Protein AF-A0A2K8LWC3-F1 (afdb_monomer)

Solvent-accessible surface area (backbone atoms only — not comparable to full-atom values): 15596 Å² total; per-residue (Å²): 133,86,77,79,76,52,55,74,77,40,81,35,59,55,84,68,63,65,64,87,80,48,72,78,81,43,63,54,54,19,37,35,38,38,24,83,78,9,15,34,36,35,51,41,41,71,72,43,69,48,35,26,11,19,32,57,94,81,28,61,22,32,33,44,64,90,29,86,60,36,27,55,56,27,27,36,35,34,28,56,81,95,39,40,27,45,37,38,65,19,89,59,47,38,37,37,72,94,77,40,70,42,44,49,91,53,81,62,45,78,51,67,68,41,78,45,63,32,34,37,65,39,59,96,80,40,68,35,55,40,41,35,33,27,32,33,91,83,16,59,70,83,78,88,60,90,83,55,78,78,80,74,66,76,58,63,92,63,54,75,68,55,45,51,53,49,43,52,29,32,43,39,56,54,70,60,48,96,79,52,62,66,52,53,54,60,59,38,22,51,55,43,32,72,73,39,57,89,71,65,57,38,44,68,57,51,50,51,51,54,50,52,52,38,55,54,42,35,76,73,69,48,81,47,48,46,66,84,68,63,38,86,84,51,84,64,47,49,58,48,44,49,46,50,51,32,46,76,25,62,50,46,54,56,77,54,56,61,74,77,53,74,85,74,74,88,79,76,74,79,77,78,86,131

Nearest PDB structures (foldseek):
  5a8i-assembly1_A  TM=6.925E-01  e=4.867E-04  Sulfolobus acidocaldarius
  5jdk-assembly1_A  TM=4.062E-01  e=1.332E+00  Schizosaccharomyces pombe 972h-
  1yem-assembly1_A  TM=3.798E-01  e=3.685E+00  Pyrococcus furiosus DSM 3638

Radius of gyration: 25.4 Å; Cα contacts (8 Å, |Δi|>4): 493; chains: 1; bounding box: 88×46×64 Å

Sequence (274 aa):
MTAIAGGPPEELGPDHGSLAHGVPPSPPGTIFALAVTGGVRMPPRDGRQVLFGRNRDDVHVCVGEDDRKVSRKQGFLVRRKDSWWMHNTGKLPIRLPGSRLLFPEEEPVPLAEGYTAAFVRGSAGREHLLEVYVAGADGRRPDSRPQDVTEPPRMWRLTPDERLVLVSLAQRYLLQDQYPQPLAWRQVAEQLSELKPEARWSVKRVEHLVGAVRARLARAGVSGLTREEVGEPVGNALNDNLIKELLLSTSLVPPDLALLEPEDDPGGVPAPPA

Secondary structure (DSSP, 8-state):
----TTPPPEEEPGGG--GGG------TT-EEEEETTEEEEE---TT-EEEEES-GGG-SEE-STT-TTS-SS-EEEEEETTEEEEEE-SSSPEEPGGG-EE-TTSPPEEEPSEEEEEEEE-GGG-EEEEEEEE--TTSSPPPP-TTSPPPPP-PPP--HHHHHHHHHHTHHHHTT-SS--PPPHHHHHHHHHHH-GGG---HHHHHHHHHHHHHHHHHTT-TT-SHHHH-S--TTHHHHHHHHHHHHTTSS-GGGGGGGS----TT--PPPP-

Mean predicted aligned error: 9.29 Å

pLDDT: mean 89.35, std 12.87, range [32.31, 98.44]

Foldseek 3Di:
DDAPAWDDKDWFALPNDACLVPDPQAAAQWKWKAFNRTAIITGDDAFDKAWEWLQVVPGRYHWPVVFPQIDNTQWMWGDHPRWIWTAGCHCFWKQWPPRDTHHNPDDTDTDDAAWIWIWTQTPPRDTTIMIMHGQHPRSTDPDDDVPDDDDAFPADDDDPVLLLLLCQQCVCVLVVPVDDAGDQLQSSQVLVCVQCVVVNGDSVVSVVSLLVSLVVVVVVPQAQQDCVRVDPPCPRSNSVSVSVVNVVSVNDHSVSNCSSPRPDDPPPDDDDDD

Structure (mmCIF, N/CA/C/O backbone)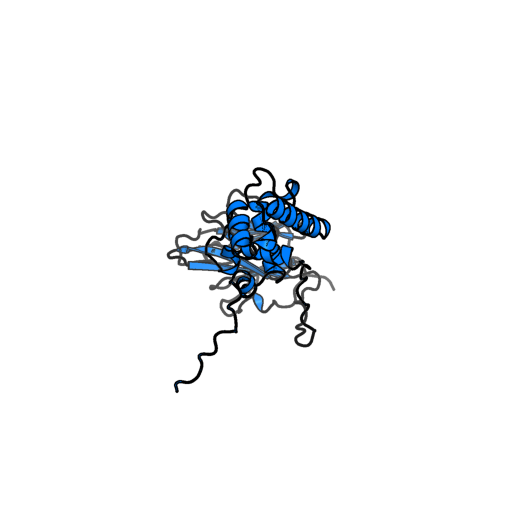:
data_AF-A0A2K8LWC3-F1
#
_entry.id   AF-A0A2K8LWC3-F1
#
loop_
_atom_site.group_PDB
_atom_site.id
_atom_site.type_symbol
_atom_site.label_atom_id
_atom_site.label_alt_id
_atom_site.label_comp_id
_atom_site.label_asym_id
_atom_site.label_entity_id
_atom_site.label_seq_id
_atom_site.pdbx_PDB_ins_code
_atom_site.Cartn_x
_atom_site.Cartn_y
_atom_site.Cartn_z
_atom_site.occupancy
_atom_site.B_iso_or_equiv
_atom_site.auth_seq_id
_atom_site.auth_comp_id
_atom_site.auth_asym_id
_atom_site.auth_atom_id
_atom_site.pdbx_PDB_model_num
ATOM 1 N N . MET A 1 1 ? 32.427 -20.081 -12.147 1.00 35.41 1 MET A N 1
ATOM 2 C CA . MET A 1 1 ? 31.696 -19.891 -13.418 1.00 35.41 1 MET A CA 1
ATOM 3 C C . MET A 1 1 ? 31.556 -18.400 -13.641 1.00 35.41 1 MET A C 1
ATOM 5 O O . MET A 1 1 ? 30.949 -17.726 -12.822 1.00 35.41 1 MET A O 1
ATOM 9 N N . THR A 1 2 ? 32.226 -17.877 -14.660 1.00 32.31 2 THR A N 1
ATOM 10 C CA . THR A 1 2 ? 32.352 -16.440 -14.922 1.00 32.31 2 THR A CA 1
ATOM 11 C C . THR A 1 2 ? 31.017 -15.899 -15.434 1.00 32.31 2 THR A C 1
ATOM 13 O O . THR A 1 2 ? 30.605 -16.231 -16.542 1.00 32.31 2 THR A O 1
ATOM 16 N N . ALA A 1 3 ? 30.311 -15.115 -14.615 1.00 40.22 3 ALA A N 1
ATOM 17 C CA . ALA A 1 3 ? 29.095 -14.434 -15.038 1.00 40.22 3 ALA A CA 1
ATOM 18 C C . ALA A 1 3 ? 29.459 -13.375 -16.085 1.00 40.22 3 ALA A C 1
ATOM 20 O O . ALA A 1 3 ? 30.268 -12.483 -15.831 1.00 40.22 3 ALA A O 1
ATOM 21 N N . ILE A 1 4 ? 28.872 -13.492 -17.271 1.00 42.69 4 ILE A N 1
ATOM 22 C CA . ILE A 1 4 ? 29.035 -12.526 -18.355 1.00 42.69 4 ILE A CA 1
ATOM 23 C C . ILE A 1 4 ? 28.199 -11.293 -17.981 1.00 42.69 4 ILE A C 1
ATOM 25 O O . ILE A 1 4 ? 27.017 -11.193 -18.311 1.00 42.69 4 ILE A O 1
ATOM 29 N N . ALA A 1 5 ? 28.776 -10.390 -17.188 1.00 51.97 5 ALA A N 1
ATOM 30 C CA . ALA A 1 5 ? 28.113 -9.157 -16.785 1.00 51.97 5 ALA A CA 1
ATOM 31 C C . ALA A 1 5 ? 27.960 -8.232 -18.005 1.00 51.97 5 ALA A C 1
ATOM 33 O O . ALA A 1 5 ? 28.945 -7.860 -18.641 1.00 51.97 5 ALA A O 1
ATOM 34 N N . GLY A 1 6 ? 26.720 -7.846 -18.325 1.00 61.53 6 GLY A N 1
ATOM 35 C CA . GLY A 1 6 ? 26.445 -6.766 -19.278 1.00 61.53 6 GLY A CA 1
ATOM 36 C C . GLY A 1 6 ? 25.997 -7.149 -20.693 1.00 61.53 6 GLY A C 1
ATOM 37 O O . GLY A 1 6 ? 26.101 -6.295 -21.574 1.00 61.53 6 GLY A O 1
ATOM 38 N N . GLY A 1 7 ? 25.450 -8.352 -20.916 1.00 68.25 7 GLY A N 1
ATOM 39 C CA . GLY A 1 7 ? 24.849 -8.748 -22.205 1.00 68.25 7 GLY A CA 1
ATOM 40 C C . GLY A 1 7 ? 23.792 -7.759 -22.747 1.00 68.25 7 GLY A C 1
ATOM 41 O O . GLY A 1 7 ? 23.294 -6.920 -21.976 1.00 68.25 7 GLY A O 1
ATOM 42 N N . PRO A 1 8 ? 23.487 -7.806 -24.061 1.00 77.75 8 PRO A N 1
ATOM 43 C CA . PRO A 1 8 ? 22.531 -6.902 -24.703 1.00 77.75 8 PRO A CA 1
ATOM 44 C C . PRO A 1 8 ? 21.118 -7.063 -24.115 1.00 77.75 8 PRO A C 1
ATOM 46 O O . PRO A 1 8 ? 20.836 -8.086 -23.485 1.00 77.75 8 PRO A O 1
ATOM 49 N N . PRO A 1 9 ? 20.241 -6.055 -24.272 1.00 84.62 9 PRO A N 1
ATOM 50 C CA . PRO A 1 9 ? 18.825 -6.234 -23.981 1.00 84.62 9 PRO A CA 1
ATOM 51 C C . PRO A 1 9 ? 18.246 -7.339 -24.871 1.00 84.62 9 PRO A C 1
ATOM 53 O O . PRO A 1 9 ? 18.555 -7.412 -26.058 1.00 84.62 9 PRO A O 1
ATOM 56 N N . GLU A 1 10 ? 17.425 -8.195 -24.277 1.00 92.25 10 GLU A N 1
ATOM 57 C CA . GLU A 1 10 ? 16.696 -9.263 -24.956 1.00 92.25 10 GLU A CA 1
ATOM 58 C C . GLU A 1 10 ? 15.207 -8.912 -24.923 1.00 92.25 10 GLU A C 1
ATOM 60 O O . GLU A 1 10 ? 14.674 -8.588 -23.861 1.00 92.25 10 GLU A O 1
ATOM 65 N N . GLU A 1 11 ? 14.542 -8.922 -26.075 1.00 92.06 11 GLU A N 1
ATOM 66 C CA . GLU A 1 11 ? 13.114 -8.615 -26.157 1.00 92.06 11 GLU A CA 1
ATOM 67 C C . GLU A 1 11 ? 12.271 -9.775 -25.621 1.00 92.06 11 GLU A C 1
ATOM 69 O O . GLU A 1 11 ? 12.529 -10.948 -25.893 1.00 92.06 11 GLU A O 1
ATOM 74 N N . LEU A 1 12 ? 11.230 -9.433 -24.867 1.00 90.56 12 LEU A N 1
ATOM 75 C CA . LEU A 1 12 ? 10.184 -10.349 -24.439 1.00 90.56 12 LEU A CA 1
ATOM 76 C C . LEU A 1 12 ? 8.964 -10.087 -25.318 1.00 90.56 12 LEU A C 1
ATOM 78 O O . LEU A 1 12 ? 8.407 -8.987 -25.304 1.00 90.56 12 LEU A O 1
ATOM 82 N N . GLY A 1 13 ? 8.551 -11.091 -26.088 1.00 80.81 13 GLY A N 1
ATOM 83 C CA . GLY A 1 13 ? 7.346 -10.987 -26.905 1.00 80.81 13 GLY A CA 1
ATOM 84 C C . GLY A 1 13 ? 6.081 -10.787 -26.056 1.00 80.81 13 GLY A C 1
ATOM 85 O O . GLY A 1 13 ? 6.083 -11.103 -24.863 1.00 80.81 13 GLY A O 1
ATOM 86 N N . PRO A 1 14 ? 4.976 -10.312 -26.656 1.00 80.31 14 PRO A N 1
ATOM 87 C CA . PRO A 1 14 ? 3.687 -10.193 -25.965 1.00 80.31 14 PRO A CA 1
ATOM 88 C C . PRO A 1 14 ? 3.179 -11.543 -25.421 1.00 80.31 14 PRO A C 1
ATOM 90 O O . PRO A 1 14 ? 2.476 -11.578 -24.415 1.00 80.31 14 PRO A O 1
ATOM 93 N N . ASP A 1 15 ? 3.609 -12.656 -26.023 1.00 84.88 15 ASP A N 1
ATOM 94 C CA . ASP A 1 15 ? 3.220 -14.017 -25.637 1.00 84.88 15 ASP A CA 1
ATOM 95 C C . ASP A 1 15 ? 4.053 -14.594 -24.474 1.00 84.88 15 ASP A C 1
ATOM 97 O O . ASP A 1 15 ? 3.871 -15.752 -24.103 1.00 84.88 15 ASP A O 1
ATOM 101 N N . HIS A 1 16 ? 4.975 -13.818 -23.885 1.00 82.25 16 HIS A N 1
ATOM 102 C CA . HIS A 1 16 ? 5.844 -14.280 -22.791 1.00 82.25 16 HIS A CA 1
ATOM 103 C C . HIS A 1 16 ? 5.060 -14.763 -21.555 1.00 82.25 16 HIS A C 1
ATOM 105 O O . HIS A 1 16 ? 5.566 -15.569 -20.776 1.00 82.25 16 HIS A O 1
ATOM 111 N N . GLY A 1 17 ? 3.818 -14.298 -21.389 1.00 83.38 17 GLY A N 1
ATOM 112 C CA . GLY A 1 17 ? 3.031 -14.510 -20.179 1.00 83.38 17 GLY A CA 1
ATOM 113 C C . GLY A 1 17 ? 3.504 -13.621 -19.024 1.00 83.38 17 GLY A C 1
ATOM 114 O O . GLY A 1 17 ? 4.548 -12.977 -19.095 1.00 83.38 17 GLY A O 1
ATOM 115 N N . SER A 1 18 ? 2.707 -13.555 -17.955 1.00 89.44 18 SER A N 1
ATOM 116 C CA . SER A 1 18 ? 2.992 -12.682 -16.808 1.00 89.44 18 SER A CA 1
ATOM 117 C C . SER A 1 18 ? 4.278 -13.087 -16.076 1.00 89.44 18 SER A C 1
ATOM 119 O O . SER A 1 18 ? 4.504 -14.266 -15.786 1.00 89.44 18 SER A O 1
ATOM 121 N N . LEU A 1 19 ? 5.071 -12.089 -15.670 1.00 91.12 19 LEU A N 1
ATOM 122 C CA . LEU A 1 19 ? 6.269 -12.272 -14.842 1.00 91.12 19 LEU A CA 1
ATOM 123 C C . LEU A 1 19 ? 5.930 -12.773 -13.429 1.00 91.12 19 LEU A C 1
ATOM 125 O O . LEU A 1 19 ? 6.810 -13.266 -12.720 1.00 91.12 19 LEU A O 1
ATOM 129 N N . ALA A 1 20 ? 4.662 -12.696 -13.011 1.00 86.75 20 ALA A N 1
ATOM 130 C CA . ALA A 1 20 ? 4.188 -13.268 -11.751 1.00 86.75 20 ALA A CA 1
ATOM 131 C C . ALA A 1 20 ? 4.355 -14.800 -11.694 1.00 86.75 20 ALA A C 1
ATOM 133 O O . ALA A 1 20 ? 4.427 -15.384 -10.609 1.00 86.75 20 ALA A O 1
ATOM 134 N N . HIS A 1 21 ? 4.467 -15.469 -12.847 1.00 83.62 21 HIS A N 1
ATOM 135 C CA . HIS A 1 21 ? 4.759 -16.901 -12.911 1.00 83.62 21 HIS A CA 1
ATOM 136 C C . HIS A 1 21 ? 6.238 -17.230 -12.645 1.00 83.62 21 HIS A C 1
ATOM 138 O O . HIS A 1 21 ? 6.581 -18.396 -12.433 1.00 83.62 21 HIS A O 1
ATOM 144 N N . GLY A 1 22 ? 7.090 -16.212 -12.521 1.00 79.81 22 GLY A N 1
ATOM 145 C CA . GLY A 1 22 ? 8.534 -16.338 -12.372 1.00 79.81 22 GLY A CA 1
ATOM 146 C C . GLY A 1 22 ? 9.258 -16.067 -13.687 1.00 79.81 22 GLY A C 1
ATOM 147 O O . GLY A 1 22 ? 8.645 -15.879 -14.733 1.00 79.81 22 GLY A O 1
ATOM 148 N N . VAL A 1 23 ? 10.586 -16.040 -13.615 1.00 87.06 23 VAL A N 1
ATOM 149 C CA . VAL A 1 23 ? 11.460 -15.733 -14.754 1.00 87.06 23 VAL A CA 1
ATOM 150 C C . VAL A 1 23 ? 12.496 -16.839 -14.959 1.00 87.06 23 VAL A C 1
ATOM 152 O O . VAL A 1 23 ? 12.819 -17.555 -14.005 1.00 87.06 23 VAL A O 1
ATOM 155 N N . PRO A 1 24 ? 13.058 -16.987 -16.173 1.00 86.56 24 PRO A N 1
ATOM 156 C CA . PRO A 1 24 ? 14.149 -17.923 -16.416 1.00 86.56 24 PRO A CA 1
ATOM 157 C C . PRO A 1 24 ? 15.359 -17.659 -15.500 1.00 86.56 24 PRO A C 1
ATOM 159 O O . PRO A 1 24 ? 15.685 -16.487 -15.256 1.00 86.56 24 PRO A O 1
ATOM 162 N N . PRO A 1 25 ? 16.085 -18.710 -15.056 1.00 85.75 25 PRO A N 1
ATOM 163 C CA . PRO A 1 25 ? 17.299 -18.558 -14.258 1.00 85.75 25 PRO A CA 1
ATOM 164 C C . PRO A 1 25 ? 18.262 -17.548 -14.881 1.00 85.75 25 PRO A C 1
ATOM 166 O O . PRO A 1 25 ? 18.604 -17.628 -16.063 1.00 85.75 25 PRO A O 1
ATOM 169 N N . SER A 1 26 ? 18.670 -16.563 -14.086 1.00 89.00 26 SER A N 1
ATOM 170 C CA . SER A 1 26 ? 19.429 -15.407 -14.563 1.00 89.00 26 SER A CA 1
ATOM 171 C C . SER A 1 26 ? 20.447 -14.941 -13.526 1.00 89.00 26 SER A C 1
ATOM 173 O O . SER A 1 26 ? 20.261 -15.204 -12.338 1.00 89.00 26 SER A O 1
ATOM 175 N N . PRO A 1 27 ? 21.510 -14.224 -13.939 1.00 89.88 27 PRO A N 1
ATOM 176 C CA . PRO A 1 27 ? 22.423 -13.589 -12.994 1.00 89.88 27 PRO A CA 1
ATOM 177 C C . PRO A 1 27 ? 21.672 -12.695 -11.987 1.00 89.88 27 PRO A C 1
ATOM 179 O O . PRO A 1 27 ? 20.749 -11.984 -12.410 1.00 89.88 27 PRO A O 1
ATOM 182 N N . PRO A 1 28 ? 22.072 -12.669 -10.702 1.00 90.44 28 PRO A N 1
ATOM 183 C CA . PRO A 1 28 ? 21.481 -11.781 -9.703 1.00 90.44 28 PRO A CA 1
ATOM 184 C C . PRO A 1 28 ? 21.465 -10.321 -10.159 1.00 90.44 28 PRO A C 1
ATOM 186 O O . PRO A 1 28 ? 22.432 -9.827 -10.736 1.00 90.44 28 PRO A 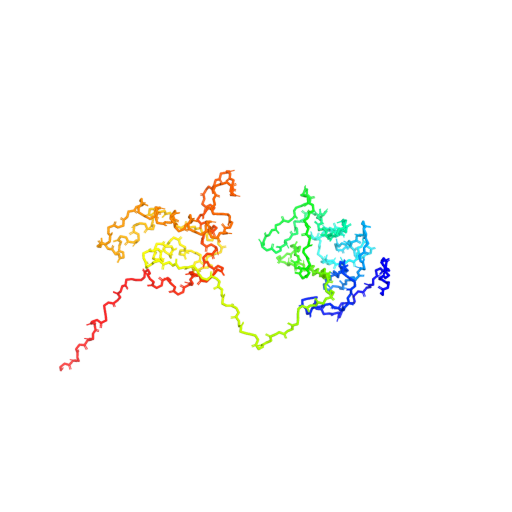O 1
ATOM 189 N N . GLY A 1 29 ? 20.353 -9.629 -9.937 1.00 91.69 29 GLY A N 1
ATOM 190 C CA . GLY A 1 29 ? 20.132 -8.260 -10.396 1.00 91.69 29 GLY A CA 1
ATOM 191 C C . GLY A 1 29 ? 19.754 -8.127 -11.875 1.00 91.69 29 GLY A C 1
ATOM 192 O O . GLY A 1 29 ? 19.623 -7.000 -12.353 1.00 91.69 29 GLY A O 1
ATOM 193 N N . THR A 1 30 ? 19.561 -9.225 -12.617 1.00 94.44 30 THR A N 1
ATOM 194 C CA . THR A 1 30 ? 18.914 -9.170 -13.943 1.00 94.44 30 THR A CA 1
ATOM 195 C C . THR A 1 30 ? 17.496 -8.644 -13.781 1.00 94.44 30 THR A C 1
ATOM 197 O O . THR A 1 30 ? 16.765 -9.121 -12.913 1.00 94.44 30 THR A O 1
ATOM 200 N N . ILE A 1 31 ? 17.104 -7.679 -14.610 1.00 96.25 31 ILE A N 1
ATOM 201 C CA . ILE A 1 31 ? 15.745 -7.142 -14.607 1.00 96.25 31 ILE A CA 1
ATOM 202 C C . ILE A 1 31 ? 14.948 -7.671 -15.789 1.00 96.25 31 ILE A C 1
ATOM 204 O O . ILE A 1 31 ? 15.455 -7.762 -16.907 1.00 96.25 31 ILE A O 1
ATOM 208 N N . PHE A 1 32 ? 13.691 -7.983 -15.524 1.00 96.75 32 PHE A N 1
ATOM 209 C CA . PHE A 1 32 ? 12.660 -8.233 -16.513 1.00 96.75 32 PHE A CA 1
ATOM 210 C C . PHE A 1 32 ? 11.611 -7.147 -16.335 1.00 96.75 32 PHE A C 1
ATOM 212 O O . PHE A 1 32 ? 11.220 -6.850 -15.206 1.00 96.75 32 PHE A O 1
ATOM 219 N N . ALA A 1 33 ? 11.187 -6.534 -17.428 1.00 97.94 33 ALA A N 1
ATOM 220 C CA . ALA A 1 33 ? 10.132 -5.538 -17.421 1.00 97.94 33 ALA A CA 1
ATOM 221 C C . ALA A 1 33 ? 9.173 -5.851 -18.563 1.00 97.94 33 ALA A C 1
ATOM 223 O O . ALA A 1 33 ? 9.616 -6.019 -19.696 1.00 97.94 33 ALA A O 1
ATOM 224 N N . LEU A 1 34 ? 7.883 -5.951 -18.267 1.00 97.69 34 LEU A N 1
ATOM 225 C CA . LEU A 1 34 ? 6.875 -6.433 -19.203 1.00 97.69 34 LEU A CA 1
ATOM 226 C C . LEU A 1 34 ? 5.612 -5.579 -19.125 1.00 97.69 34 LEU A C 1
ATOM 228 O O . LEU A 1 34 ? 5.186 -5.160 -18.050 1.00 97.69 34 LEU A O 1
ATOM 232 N N . ALA A 1 35 ? 5.016 -5.337 -20.284 1.00 96.56 35 ALA A N 1
ATOM 233 C CA . ALA A 1 35 ? 3.680 -4.788 -20.429 1.00 96.56 35 ALA A CA 1
ATOM 234 C C . ALA A 1 35 ? 2.897 -5.624 -21.450 1.00 96.56 35 ALA A C 1
ATOM 236 O O . ALA A 1 35 ? 3.439 -6.532 -22.079 1.00 96.56 35 ALA A O 1
ATOM 237 N N . VAL A 1 36 ? 1.622 -5.286 -21.656 1.00 92.44 36 VAL A N 1
ATOM 238 C CA . VAL A 1 36 ? 0.719 -6.008 -22.574 1.00 92.44 36 VAL A CA 1
ATOM 239 C C . VAL A 1 36 ? 1.291 -6.136 -23.993 1.00 92.44 36 VAL A C 1
ATOM 241 O O . VAL A 1 36 ? 1.055 -7.127 -24.672 1.00 92.44 36 VAL A O 1
ATOM 244 N N . THR A 1 37 ? 2.059 -5.149 -24.454 1.00 90.25 37 THR A N 1
ATOM 245 C CA . THR A 1 37 ? 2.641 -5.141 -25.805 1.00 90.25 37 THR A CA 1
ATOM 246 C C . THR A 1 37 ? 3.975 -5.885 -25.917 1.00 90.25 37 THR A C 1
ATOM 248 O O . THR A 1 37 ? 4.585 -5.851 -26.984 1.00 90.25 37 THR A O 1
ATOM 251 N N . GLY A 1 38 ? 4.451 -6.503 -24.834 1.00 94.00 38 GLY A N 1
ATOM 252 C CA . GLY A 1 38 ? 5.790 -7.075 -24.720 1.00 94.00 38 GLY A CA 1
ATOM 253 C C . GLY A 1 38 ? 6.688 -6.281 -23.772 1.00 94.00 38 GLY A C 1
ATOM 254 O O . GLY A 1 38 ? 6.251 -5.366 -23.066 1.00 94.00 38 GLY A O 1
ATOM 255 N N . GLY A 1 39 ? 7.956 -6.667 -23.716 1.00 95.38 39 GLY A N 1
ATOM 256 C CA . GLY A 1 39 ? 8.883 -6.188 -22.705 1.00 95.38 39 GLY A CA 1
ATOM 257 C C . GLY A 1 39 ? 10.337 -6.476 -23.024 1.00 95.38 39 GLY A C 1
ATOM 258 O O . GLY A 1 39 ? 10.695 -6.780 -24.158 1.00 95.38 39 GLY A O 1
ATOM 259 N N . VAL A 1 40 ? 11.184 -6.394 -22.001 1.00 97.00 40 VAL A N 1
ATOM 260 C CA . VAL A 1 40 ? 12.614 -6.674 -22.116 1.00 97.00 40 VAL A CA 1
ATOM 261 C C . VAL A 1 40 ? 13.139 -7.437 -20.915 1.00 97.00 40 VAL A C 1
ATOM 263 O O . VAL A 1 40 ? 12.664 -7.293 -19.787 1.00 97.00 40 VAL A O 1
ATOM 266 N N . ARG A 1 41 ? 14.221 -8.161 -21.156 1.00 95.75 41 ARG A N 1
ATOM 267 C CA . ARG A 1 41 ? 15.142 -8.673 -20.156 1.00 95.75 41 ARG A CA 1
ATOM 268 C C . ARG A 1 41 ? 16.483 -7.973 -20.316 1.00 95.75 41 ARG A C 1
ATOM 270 O O . ARG A 1 41 ? 17.010 -7.835 -21.418 1.00 95.75 41 ARG A O 1
ATOM 277 N N . MET A 1 42 ? 17.072 -7.556 -19.202 1.00 95.38 42 MET A N 1
ATOM 278 C CA . MET A 1 42 ? 18.378 -6.913 -19.185 1.00 95.38 42 MET A CA 1
ATOM 279 C C . MET A 1 42 ? 19.251 -7.447 -18.043 1.00 95.38 42 MET A C 1
ATOM 281 O O . MET A 1 42 ? 18.907 -7.267 -16.872 1.00 95.38 42 MET A O 1
ATOM 285 N N . PRO A 1 43 ? 20.425 -8.035 -18.351 1.00 92.94 43 PRO A N 1
ATOM 286 C CA . PRO A 1 43 ? 21.428 -8.375 -17.343 1.00 92.94 43 PRO A CA 1
ATOM 287 C C . PRO A 1 43 ? 21.854 -7.155 -16.505 1.00 92.94 43 PRO A C 1
ATOM 289 O O . PRO A 1 43 ? 21.799 -6.024 -17.012 1.00 92.94 43 PRO A O 1
ATOM 292 N N . PRO A 1 44 ? 22.327 -7.354 -15.261 1.00 91.50 44 PRO A N 1
ATOM 293 C CA . PRO A 1 44 ? 22.759 -6.261 -14.398 1.00 91.50 44 PRO A CA 1
ATOM 294 C C . PRO A 1 44 ? 23.963 -5.537 -15.008 1.00 91.50 44 PRO A C 1
ATOM 296 O O . PRO A 1 44 ? 24.954 -6.154 -15.407 1.00 91.50 44 PRO A O 1
ATOM 299 N N . ARG A 1 45 ? 23.884 -4.208 -15.068 1.00 93.12 45 ARG A N 1
ATOM 300 C CA . ARG A 1 45 ? 25.008 -3.325 -15.395 1.00 93.12 45 ARG A CA 1
ATOM 301 C C . ARG A 1 45 ? 24.746 -1.960 -14.776 1.00 93.12 45 ARG A C 1
ATOM 303 O O . ARG A 1 45 ? 23.663 -1.418 -14.969 1.00 93.12 45 ARG A O 1
ATOM 310 N N . ASP A 1 46 ? 25.713 -1.413 -14.048 1.00 93.38 46 ASP A N 1
ATOM 311 C CA . ASP A 1 46 ? 25.552 -0.105 -13.405 1.00 93.38 46 ASP A CA 1
ATOM 312 C C . ASP A 1 46 ? 25.265 0.999 -14.436 1.00 93.38 46 ASP A C 1
ATOM 314 O O . ASP A 1 46 ? 25.781 0.972 -15.559 1.00 93.38 46 ASP A O 1
ATOM 318 N N . GLY A 1 47 ? 24.363 1.915 -14.087 1.00 94.31 47 GLY A N 1
ATOM 319 C CA . GLY A 1 47 ? 23.865 2.967 -14.974 1.00 94.31 47 GLY A CA 1
ATOM 320 C C . GLY A 1 47 ? 22.939 2.491 -16.100 1.00 94.31 47 GLY A C 1
ATOM 321 O O . GLY A 1 47 ? 22.424 3.325 -16.846 1.00 94.31 47 GLY A O 1
ATOM 322 N N . ARG A 1 48 ? 22.692 1.180 -16.245 1.00 95.38 48 ARG A N 1
ATOM 323 C CA . ARG A 1 48 ? 21.767 0.648 -17.257 1.00 95.38 48 ARG A CA 1
ATOM 324 C C . ARG A 1 48 ? 20.346 1.117 -16.978 1.00 95.38 48 ARG A C 1
ATOM 326 O O . ARG A 1 48 ? 19.908 1.097 -15.828 1.00 95.38 48 ARG A O 1
ATOM 333 N N . GLN A 1 49 ? 19.642 1.489 -18.046 1.00 97.00 49 GLN A N 1
ATOM 334 C CA . GLN A 1 49 ? 18.272 1.975 -17.976 1.00 97.00 49 GLN A CA 1
ATOM 335 C C . GLN A 1 49 ? 17.301 1.102 -18.768 1.00 97.00 49 GLN A C 1
ATOM 337 O O . GLN A 1 49 ? 17.605 0.699 -19.887 1.00 97.00 49 GLN A O 1
ATOM 342 N N . VAL A 1 50 ? 16.113 0.888 -18.203 1.00 97.94 50 VAL A N 1
ATOM 343 C CA . VAL A 1 50 ? 14.931 0.388 -18.915 1.00 97.94 50 VAL A CA 1
ATOM 344 C C . VAL A 1 50 ? 13.944 1.541 -19.006 1.00 97.94 50 VAL A C 1
ATOM 346 O O . VAL A 1 50 ? 13.449 2.019 -17.992 1.00 97.94 50 VAL A O 1
ATOM 349 N N . LEU A 1 51 ? 13.673 2.001 -20.219 1.00 98.38 51 LEU A N 1
ATOM 350 C CA . LEU A 1 51 ? 12.743 3.103 -20.482 1.00 98.38 51 LEU A CA 1
ATOM 351 C C . LEU A 1 51 ? 11.344 2.541 -20.711 1.00 98.38 51 LEU A C 1
ATOM 353 O O . LEU A 1 51 ? 11.208 1.555 -21.436 1.00 98.38 51 LEU A O 1
ATOM 357 N N . PHE A 1 52 ? 10.319 3.192 -20.174 1.00 98.44 52 PHE A N 1
ATOM 358 C CA . PHE A 1 52 ? 8.934 2.806 -20.423 1.00 98.44 52 PHE A CA 1
ATOM 359 C C . PHE A 1 52 ? 8.026 4.016 -20.643 1.00 98.44 52 PHE A C 1
ATOM 361 O O . PHE A 1 52 ? 8.269 5.120 -20.147 1.00 98.44 52 PHE A O 1
ATOM 368 N N . GLY A 1 53 ? 6.963 3.816 -21.413 1.00 98.12 53 GLY A N 1
ATOM 369 C CA . GLY A 1 53 ? 6.004 4.853 -21.791 1.00 98.12 53 GLY A CA 1
ATOM 370 C C . GLY A 1 53 ? 5.244 4.461 -23.047 1.00 98.12 53 GLY A C 1
ATOM 371 O O . GLY A 1 53 ? 5.443 3.372 -23.567 1.00 98.12 53 GLY A O 1
ATOM 372 N N . ARG A 1 54 ? 4.372 5.329 -23.5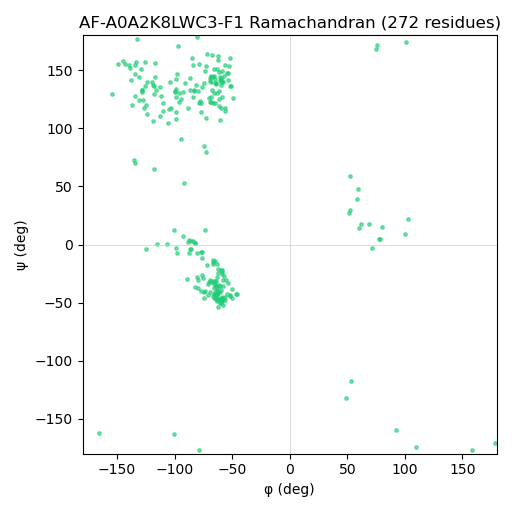57 1.00 97.50 54 ARG A N 1
ATOM 373 C CA . ARG A 1 54 ? 3.516 4.959 -24.697 1.00 97.50 54 ARG A CA 1
ATOM 374 C C . ARG A 1 54 ? 4.180 5.045 -26.074 1.00 97.50 54 ARG A C 1
ATOM 376 O O . ARG A 1 54 ? 3.524 4.745 -27.063 1.00 97.50 54 ARG A O 1
ATOM 383 N N . ASN A 1 55 ? 5.401 5.581 -26.180 1.00 97.00 55 ASN A N 1
ATOM 384 C CA . ASN A 1 55 ? 6.060 5.758 -27.477 1.00 97.00 55 ASN A CA 1
ATOM 385 C C . ASN A 1 55 ? 6.967 4.570 -27.797 1.00 97.00 55 ASN A C 1
ATOM 387 O O . ASN A 1 55 ? 8.138 4.610 -27.430 1.00 97.00 55 ASN A O 1
ATOM 391 N N . ARG A 1 56 ? 6.424 3.551 -28.476 1.00 94.38 56 ARG A N 1
ATOM 392 C CA . ARG A 1 56 ? 7.108 2.289 -28.808 1.00 94.38 56 ARG A CA 1
ATOM 393 C C . ARG A 1 56 ? 8.521 2.488 -29.365 1.00 94.38 56 ARG A C 1
ATOM 395 O O . ARG A 1 56 ? 9.430 1.802 -28.924 1.00 94.38 56 ARG A O 1
ATOM 402 N N . ASP A 1 57 ? 8.709 3.460 -30.253 1.00 94.50 57 ASP A N 1
ATOM 403 C CA . ASP A 1 57 ? 9.992 3.682 -30.936 1.00 94.50 57 ASP A CA 1
ATOM 404 C C . ASP A 1 57 ? 11.091 4.268 -30.026 1.00 94.50 57 ASP A C 1
ATOM 406 O O . ASP A 1 57 ? 12.273 4.204 -30.351 1.00 94.50 57 ASP A O 1
ATOM 410 N N . ASP A 1 58 ? 10.715 4.838 -28.877 1.00 94.44 58 ASP A N 1
ATOM 411 C CA . ASP A 1 58 ? 11.608 5.578 -27.973 1.00 94.44 58 ASP A CA 1
ATOM 412 C C . ASP A 1 58 ? 11.792 4.906 -26.601 1.00 94.44 58 ASP A C 1
ATOM 414 O O . ASP A 1 58 ? 12.447 5.470 -25.709 1.00 94.44 58 ASP A O 1
ATOM 418 N N . VAL A 1 59 ? 11.158 3.753 -26.378 1.00 97.69 59 VAL A N 1
ATOM 419 C CA . VAL A 1 59 ? 11.130 3.070 -25.080 1.00 97.69 59 VAL A CA 1
ATOM 420 C C . VAL A 1 59 ? 11.426 1.586 -25.234 1.00 97.69 59 VAL A C 1
ATOM 422 O O . VAL A 1 59 ? 11.218 0.995 -26.282 1.00 97.69 59 VAL A O 1
ATOM 425 N N . HIS A 1 60 ? 11.891 0.975 -24.151 1.00 97.44 60 HIS A N 1
ATOM 426 C CA . HIS A 1 60 ? 12.146 -0.460 -24.102 1.00 97.44 60 HIS A CA 1
ATOM 427 C C . HIS A 1 60 ? 10.857 -1.242 -23.822 1.00 97.44 60 HIS A C 1
ATOM 429 O O . HIS A 1 60 ? 10.658 -2.325 -24.353 1.00 97.44 60 HIS A O 1
ATOM 435 N N . VAL A 1 61 ? 9.970 -0.688 -22.988 1.00 97.69 61 VAL A N 1
ATOM 436 C CA . VAL A 1 61 ? 8.678 -1.298 -22.650 1.00 97.69 61 VAL A CA 1
ATOM 437 C C . VAL A 1 61 ? 7.561 -0.317 -22.973 1.00 97.69 61 VAL A C 1
ATOM 439 O O . VAL A 1 61 ? 7.440 0.738 -22.341 1.00 97.69 61 VAL A O 1
ATOM 442 N N . CYS A 1 62 ? 6.750 -0.648 -23.976 1.00 97.50 62 CYS A N 1
ATOM 443 C CA . CYS A 1 62 ? 5.628 0.195 -24.363 1.00 97.50 62 CYS A CA 1
ATOM 444 C C . CYS A 1 62 ? 4.460 -0.003 -23.383 1.00 97.50 62 CYS A C 1
ATOM 446 O O . CYS A 1 62 ? 4.000 -1.115 -23.154 1.00 97.50 62 CYS A O 1
ATOM 448 N N . VAL A 1 63 ? 3.992 1.078 -22.765 1.00 96.44 63 VAL A N 1
ATOM 449 C CA . VAL A 1 63 ? 2.927 1.065 -21.753 1.00 96.44 63 VAL A CA 1
ATOM 450 C C . VAL A 1 63 ? 1.835 2.018 -22.212 1.00 96.44 63 VAL A C 1
ATOM 452 O O . VAL A 1 63 ? 2.095 3.207 -22.384 1.00 96.44 63 VAL A O 1
ATOM 455 N N . GLY A 1 64 ? 0.619 1.502 -22.403 1.00 94.81 64 GLY A N 1
ATOM 456 C CA . GLY A 1 64 ? -0.535 2.296 -22.832 1.00 94.81 64 GLY A CA 1
ATOM 457 C C . GLY A 1 64 ? -0.329 3.000 -24.173 1.00 94.81 64 GLY A C 1
ATOM 458 O O . GLY A 1 64 ? -0.582 4.198 -24.271 1.00 94.81 64 GLY A O 1
ATOM 459 N N . GLU A 1 65 ? 0.156 2.274 -25.186 1.00 95.31 65 GLU A N 1
ATOM 460 C CA . GLU A 1 65 ? 0.463 2.774 -26.540 1.00 95.31 65 GLU A CA 1
ATOM 461 C C . GLU A 1 65 ? -0.657 3.647 -27.137 1.00 95.31 65 GLU A C 1
ATOM 463 O O . GLU A 1 65 ? -0.410 4.725 -27.687 1.00 95.31 65 GLU A O 1
ATOM 468 N N . ASP A 1 66 ? -1.900 3.207 -26.952 1.00 94.56 66 ASP A N 1
ATOM 469 C CA . ASP A 1 66 ? -3.126 3.840 -27.435 1.00 94.56 66 ASP A CA 1
ATOM 470 C C . ASP A 1 66 ? -3.672 4.933 -26.492 1.00 94.56 66 ASP A C 1
ATOM 472 O O . ASP A 1 66 ? -4.658 5.606 -26.804 1.00 94.56 66 ASP A O 1
ATOM 476 N N . ASP A 1 67 ? -3.054 5.142 -25.328 1.00 96.25 67 ASP A N 1
ATOM 477 C CA . ASP A 1 67 ? -3.579 5.994 -24.268 1.00 96.25 67 ASP A CA 1
ATOM 478 C C . ASP A 1 67 ? -2.838 7.323 -24.156 1.00 96.25 67 ASP A C 1
ATOM 480 O O . ASP A 1 67 ? -1.760 7.437 -23.576 1.00 9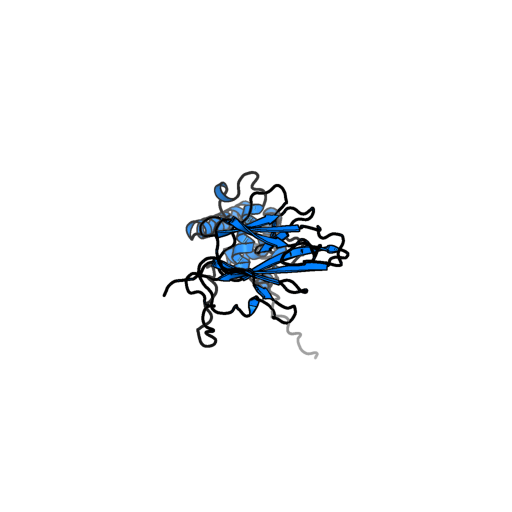6.25 67 ASP A O 1
ATOM 484 N N . ARG A 1 68 ? -3.470 8.396 -24.631 1.00 95.62 68 ARG A N 1
ATOM 485 C CA . ARG A 1 68 ? -2.876 9.741 -24.619 1.00 95.62 68 ARG A CA 1
ATOM 486 C C . ARG A 1 68 ? -2.635 10.320 -23.221 1.00 95.62 68 ARG A C 1
ATOM 488 O O . ARG A 1 68 ? -1.918 11.318 -23.130 1.00 95.62 68 ARG A O 1
ATOM 495 N N . LYS A 1 69 ? -3.220 9.748 -22.159 1.00 95.88 69 LYS A N 1
ATOM 496 C CA . LYS A 1 69 ? -2.902 10.141 -20.777 1.00 95.88 69 LYS A CA 1
ATOM 497 C C . LYS A 1 69 ? -1.560 9.586 -20.309 1.00 95.88 69 LYS A C 1
ATOM 499 O O . LYS A 1 69 ? -0.926 10.208 -19.460 1.00 95.88 69 LYS A O 1
ATOM 504 N N . VAL A 1 70 ? -1.109 8.471 -20.880 1.00 97.50 70 VAL A N 1
ATOM 505 C CA . VAL A 1 70 ? 0.224 7.937 -20.609 1.00 97.50 70 VAL A CA 1
ATOM 506 C C . VAL A 1 70 ? 1.257 8.771 -21.364 1.00 97.50 70 VAL A C 1
ATOM 508 O O . VAL A 1 70 ? 1.083 9.153 -22.526 1.00 97.50 70 VAL A O 1
ATOM 511 N N . SER A 1 71 ? 2.348 9.124 -20.692 1.00 97.81 71 SER A N 1
ATOM 512 C CA . SER A 1 71 ? 3.387 9.952 -21.307 1.00 97.81 71 SER A CA 1
ATOM 513 C C . SER A 1 71 ? 4.194 9.134 -22.316 1.00 97.81 71 SER A C 1
ATOM 515 O O . SER A 1 71 ? 4.390 7.933 -22.144 1.00 97.81 71 SER A O 1
ATOM 517 N N . ARG A 1 72 ? 4.699 9.786 -23.376 1.00 97.94 72 ARG A N 1
ATOM 518 C CA . ARG A 1 72 ? 5.567 9.139 -24.388 1.00 97.94 72 ARG A CA 1
ATOM 519 C C . ARG A 1 72 ? 6.749 8.415 -23.738 1.00 97.94 72 ARG A C 1
ATOM 521 O O . ARG A 1 72 ? 7.021 7.273 -24.077 1.00 97.94 72 ARG A O 1
ATOM 528 N N . LYS A 1 73 ? 7.371 9.084 -22.766 1.00 97.56 73 LYS A N 1
ATOM 529 C CA . LYS A 1 73 ? 8.318 8.533 -21.797 1.00 97.56 73 LYS A CA 1
ATOM 530 C C . LYS A 1 73 ? 7.686 8.760 -20.430 1.00 97.56 73 LYS A C 1
ATOM 532 O O . LYS A 1 73 ? 7.537 9.906 -20.020 1.00 97.56 73 LYS A O 1
ATOM 537 N N . GLN A 1 74 ? 7.180 7.697 -19.822 1.00 98.19 74 GLN A N 1
ATOM 538 C CA . GLN A 1 74 ? 6.483 7.757 -18.540 1.00 98.19 74 GLN A CA 1
ATOM 539 C C . GLN A 1 74 ? 7.461 7.595 -17.379 1.00 98.19 74 GLN A C 1
ATOM 541 O O . GLN A 1 74 ? 7.248 8.164 -16.316 1.00 98.19 74 GLN A O 1
ATOM 546 N N . GLY A 1 75 ? 8.549 6.865 -17.585 1.00 98.00 75 GLY A N 1
ATOM 547 C CA . GLY A 1 75 ? 9.592 6.740 -16.588 1.00 98.00 75 GLY A CA 1
ATOM 548 C C . GLY A 1 75 ? 10.709 5.828 -17.051 1.00 98.00 75 GLY A C 1
ATOM 549 O O . GLY A 1 75 ? 10.779 5.420 -18.217 1.00 98.00 75 GLY A O 1
ATOM 550 N N . PHE A 1 76 ? 11.599 5.525 -16.117 1.00 98.38 76 PHE A N 1
ATOM 551 C CA . PHE A 1 76 ? 12.660 4.564 -16.343 1.00 98.38 76 PHE A CA 1
ATOM 552 C C . PHE A 1 76 ? 13.049 3.828 -15.066 1.00 98.38 76 PHE A C 1
ATOM 554 O O . PHE A 1 76 ? 12.871 4.317 -13.951 1.00 98.38 76 PHE A O 1
ATOM 561 N N . LEU A 1 77 ? 13.600 2.636 -15.252 1.00 98.31 77 LEU A N 1
ATOM 562 C CA . LEU A 1 77 ? 14.292 1.867 -14.229 1.00 98.31 77 LEU A CA 1
ATOM 563 C C . LEU A 1 77 ? 15.783 2.092 -14.428 1.00 98.31 77 LEU A C 1
ATOM 565 O O . LEU A 1 77 ? 16.243 2.000 -15.561 1.00 98.31 77 LEU A O 1
ATOM 569 N N . VAL A 1 78 ? 16.544 2.366 -13.374 1.00 97.56 78 VAL A N 1
ATOM 570 C CA . VAL A 1 78 ? 18.001 2.522 -13.453 1.00 97.56 78 VAL A CA 1
ATOM 571 C C . VAL A 1 78 ? 18.698 1.650 -12.423 1.00 97.56 78 VAL A C 1
ATOM 573 O O . VAL A 1 78 ? 18.331 1.642 -11.248 1.00 97.56 78 VAL A O 1
ATOM 576 N N . ARG A 1 79 ? 19.727 0.919 -12.851 1.00 96.00 79 ARG A N 1
ATOM 577 C CA . ARG A 1 79 ? 20.614 0.214 -11.926 1.00 96.00 79 ARG A CA 1
ATOM 578 C C . ARG A 1 79 ? 21.600 1.216 -11.331 1.00 96.00 79 ARG A C 1
ATOM 580 O O . ARG A 1 79 ? 22.329 1.865 -12.078 1.00 96.00 79 ARG A O 1
ATOM 587 N N . ARG A 1 80 ? 21.620 1.337 -10.004 1.00 93.69 80 ARG A N 1
ATOM 588 C CA . ARG A 1 80 ? 22.628 2.104 -9.260 1.00 93.69 80 ARG A CA 1
ATOM 589 C C . ARG A 1 80 ? 23.234 1.187 -8.210 1.00 93.69 80 ARG A C 1
ATOM 591 O O . ARG A 1 80 ? 22.514 0.745 -7.310 1.00 93.69 80 ARG A O 1
ATOM 598 N N . LYS A 1 81 ? 24.537 0.921 -8.311 1.00 86.94 81 LYS A N 1
ATOM 599 C CA . LYS A 1 81 ? 25.241 -0.061 -7.473 1.00 86.94 81 LYS A CA 1
ATOM 600 C C . LYS A 1 81 ? 24.518 -1.418 -7.538 1.00 86.94 81 LYS A C 1
ATOM 602 O O . LYS A 1 81 ? 24.341 -1.987 -8.619 1.00 86.94 81 LYS A O 1
ATOM 607 N N . ASP A 1 82 ? 24.017 -1.878 -6.394 1.00 86.44 82 ASP A N 1
ATOM 608 C CA . ASP A 1 82 ? 23.405 -3.188 -6.226 1.00 86.44 82 ASP A CA 1
ATOM 609 C C . ASP A 1 82 ? 21.869 -3.176 -6.220 1.00 86.44 82 ASP A C 1
ATOM 611 O O . ASP A 1 82 ? 21.242 -4.206 -5.964 1.00 86.44 82 ASP A O 1
ATOM 615 N N . SER A 1 83 ? 21.235 -2.064 -6.608 1.00 93.75 83 SER A N 1
ATOM 616 C CA . SER A 1 83 ? 19.769 -1.958 -6.628 1.00 93.75 83 SER A CA 1
ATOM 617 C C . SER A 1 83 ? 19.234 -1.334 -7.914 1.00 93.75 83 SER A C 1
ATOM 619 O O . SER A 1 83 ? 19.868 -0.478 -8.534 1.00 93.75 83 SER A O 1
ATOM 621 N N . TRP A 1 84 ? 18.055 -1.790 -8.334 1.00 97.50 84 TRP A N 1
ATOM 622 C CA . TRP A 1 84 ? 17.268 -1.117 -9.365 1.00 97.50 84 TRP A CA 1
ATOM 623 C C . TRP A 1 84 ? 16.400 -0.046 -8.723 1.00 97.50 84 TRP A C 1
ATOM 625 O O . TRP A 1 84 ? 15.894 -0.237 -7.624 1.00 97.50 84 TRP A O 1
ATOM 635 N N . TRP A 1 85 ? 16.235 1.073 -9.413 1.00 97.94 85 TRP A N 1
ATOM 636 C CA . TRP A 1 85 ? 15.476 2.220 -8.933 1.00 97.94 85 TRP A CA 1
ATOM 637 C C . TRP A 1 85 ? 14.465 2.632 -9.988 1.00 97.94 85 TRP A C 1
ATOM 639 O O . TRP A 1 85 ? 14.836 2.782 -11.151 1.00 97.94 85 TRP A O 1
ATOM 649 N N . MET A 1 86 ? 13.211 2.829 -9.597 1.00 98.31 86 MET A N 1
ATOM 650 C CA . MET A 1 86 ? 12.166 3.342 -10.475 1.00 98.31 86 MET A CA 1
ATOM 651 C C . MET A 1 86 ? 12.073 4.857 -10.351 1.00 98.31 86 MET A C 1
ATOM 653 O O . MET A 1 86 ? 11.985 5.387 -9.247 1.00 98.31 86 MET A O 1
ATOM 657 N N . HIS A 1 87 ? 12.053 5.538 -11.491 1.00 98.12 87 HIS A N 1
ATOM 658 C CA . HIS A 1 87 ? 11.868 6.977 -11.584 1.00 98.12 87 HIS A CA 1
ATOM 659 C C . HIS A 1 87 ? 10.682 7.301 -12.495 1.00 98.12 87 HIS A C 1
ATOM 661 O O . HIS A 1 87 ? 10.495 6.661 -13.535 1.00 98.12 87 HIS A O 1
ATOM 667 N N . ASN A 1 88 ? 9.890 8.299 -12.109 1.00 98.25 88 ASN A N 1
ATOM 668 C CA . ASN A 1 88 ? 8.793 8.815 -12.916 1.00 98.25 88 ASN A CA 1
ATOM 669 C C . ASN A 1 88 ? 9.246 10.094 -13.625 1.00 98.25 88 ASN A C 1
ATOM 671 O O . ASN A 1 88 ? 9.792 10.988 -12.998 1.00 98.25 88 ASN A O 1
ATOM 675 N N . THR A 1 89 ? 9.014 10.186 -14.929 1.00 97.25 89 THR A N 1
ATOM 676 C CA . THR A 1 89 ? 9.264 11.407 -15.718 1.00 97.25 89 THR A CA 1
ATOM 677 C C . THR A 1 89 ? 8.024 11.872 -16.475 1.00 97.25 89 THR A C 1
ATOM 679 O O . THR A 1 89 ? 8.047 12.900 -17.156 1.00 97.25 89 THR A O 1
ATOM 682 N N . GLY A 1 90 ? 6.940 11.098 -16.400 1.00 96.12 90 GLY A N 1
ATOM 683 C CA . GLY A 1 90 ? 5.674 11.404 -17.036 1.00 96.12 90 GLY A CA 1
ATOM 684 C C . GLY A 1 90 ? 4.855 12.410 -16.240 1.00 96.12 90 GLY A C 1
ATOM 685 O O . GLY A 1 90 ? 5.237 12.850 -15.172 1.00 96.12 90 GLY A O 1
ATOM 686 N N . LYS A 1 91 ? 3.684 12.783 -16.756 1.00 95.94 91 LYS A N 1
ATOM 687 C CA . LYS A 1 91 ? 2.788 13.733 -16.071 1.00 95.94 91 LYS A CA 1
ATOM 688 C C . LYS A 1 91 ? 1.950 13.104 -14.960 1.00 95.94 91 LYS A C 1
ATOM 690 O O . LYS A 1 91 ? 1.504 13.802 -14.058 1.00 95.94 91 LYS A O 1
ATOM 695 N N . LEU A 1 92 ? 1.651 11.812 -15.081 1.00 95.25 92 LEU A N 1
ATOM 696 C CA . LEU A 1 92 ? 0.819 11.085 -14.124 1.00 95.25 92 LEU A CA 1
ATOM 697 C C . LEU A 1 92 ? 1.696 10.310 -13.139 1.00 95.25 92 LEU A C 1
ATOM 699 O O . LEU A 1 92 ? 2.760 9.837 -13.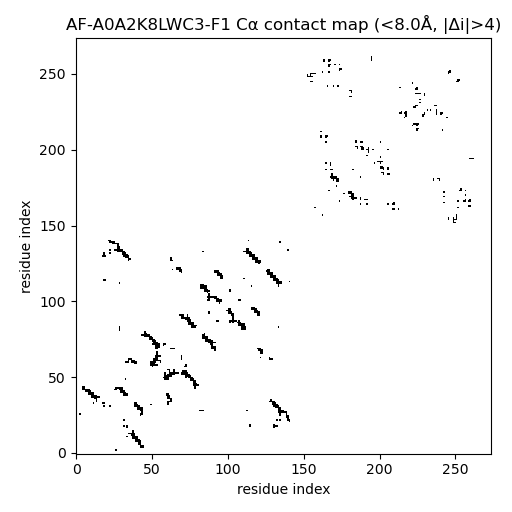544 1.00 95.25 92 LEU A O 1
ATOM 703 N N . PRO A 1 93 ? 1.269 10.156 -11.874 1.00 97.25 93 PRO A N 1
ATOM 704 C CA . PRO A 1 93 ? 2.001 9.349 -10.912 1.00 97.25 93 PRO A CA 1
ATOM 705 C C . PRO A 1 93 ? 1.989 7.871 -11.311 1.00 97.25 93 PRO A C 1
ATOM 707 O O . PRO A 1 93 ? 1.031 7.379 -11.919 1.00 97.25 93 PRO A O 1
ATOM 710 N N . ILE A 1 94 ? 3.040 7.159 -10.915 1.00 98.12 94 ILE A N 1
ATOM 711 C CA . ILE A 1 94 ? 3.110 5.699 -11.007 1.00 98.12 94 ILE A CA 1
ATOM 712 C C . ILE A 1 94 ? 2.660 5.128 -9.665 1.00 98.12 94 ILE A C 1
ATOM 714 O O . ILE A 1 94 ? 3.207 5.483 -8.624 1.00 98.12 94 ILE A O 1
ATOM 718 N N . ARG A 1 95 ? 1.662 4.247 -9.669 1.00 97.38 95 ARG A N 1
ATOM 719 C CA . ARG A 1 95 ? 1.181 3.572 -8.462 1.00 97.38 95 ARG A CA 1
ATOM 720 C C . ARG A 1 95 ? 1.974 2.286 -8.237 1.00 97.38 95 ARG A C 1
ATOM 722 O O . ARG A 1 95 ? 1.922 1.376 -9.059 1.00 97.38 95 ARG A O 1
ATOM 729 N N . LEU A 1 96 ? 2.685 2.233 -7.121 1.00 96.25 96 LEU A N 1
ATOM 730 C CA . LEU A 1 96 ? 3.499 1.120 -6.640 1.00 96.25 96 LEU A CA 1
ATOM 731 C C . LEU A 1 96 ? 2.716 0.259 -5.624 1.00 96.25 96 LEU A C 1
ATOM 733 O O . LEU A 1 96 ? 1.630 0.661 -5.180 1.00 96.25 96 LEU A O 1
ATOM 737 N N . PRO A 1 97 ? 3.246 -0.917 -5.227 1.00 90.69 97 PRO A N 1
ATOM 738 C CA . PRO A 1 97 ? 2.691 -1.704 -4.127 1.00 90.69 97 PRO A CA 1
ATOM 739 C C . PRO A 1 97 ? 2.518 -0.886 -2.839 1.00 90.69 97 PRO A C 1
ATOM 741 O O . PRO A 1 97 ? 3.203 0.114 -2.616 1.00 90.69 97 PRO A O 1
ATOM 744 N N . GLY A 1 98 ? 1.566 -1.291 -1.994 1.00 84.12 98 GLY A N 1
ATOM 745 C CA . GLY A 1 98 ? 1.205 -0.536 -0.786 1.00 84.12 98 GLY A CA 1
ATOM 746 C C . GLY A 1 98 ? 0.502 0.797 -1.071 1.00 84.12 98 GLY A C 1
ATOM 747 O O . GLY A 1 98 ? 0.460 1.665 -0.207 1.00 84.12 98 GLY A O 1
ATOM 748 N N . SER A 1 99 ? -0.031 0.979 -2.286 1.00 83.12 99 SER A N 1
ATOM 749 C CA . SER A 1 99 ? -0.709 2.205 -2.739 1.00 83.12 99 SER A CA 1
ATOM 750 C C . SER A 1 99 ? 0.175 3.458 -2.760 1.00 83.12 99 SER A C 1
ATOM 752 O O . SER A 1 99 ? -0.344 4.572 -2.847 1.00 83.12 99 SER A O 1
ATOM 754 N N . ARG A 1 100 ? 1.505 3.299 -2.736 1.00 91.38 100 ARG A N 1
ATOM 755 C CA . ARG A 1 100 ? 2.445 4.415 -2.884 1.00 91.38 100 ARG A CA 1
ATOM 756 C C . ARG A 1 100 ? 2.323 5.015 -4.284 1.00 91.38 100 ARG A C 1
ATOM 758 O O . ARG A 1 100 ? 2.380 4.292 -5.275 1.00 91.38 100 ARG A O 1
ATOM 765 N N . LEU A 1 101 ? 2.191 6.333 -4.372 1.00 96.12 101 LEU A N 1
ATOM 766 C CA . LEU A 1 101 ? 2.269 7.067 -5.633 1.00 96.12 101 LEU A CA 1
ATOM 767 C C . LEU A 1 101 ? 3.674 7.647 -5.770 1.00 96.12 101 LEU A C 1
ATOM 769 O O . LEU A 1 101 ? 4.143 8.301 -4.850 1.00 96.12 101 LEU A O 1
ATOM 773 N N . LEU A 1 102 ? 4.330 7.381 -6.896 1.00 97.44 102 LEU A N 1
ATOM 774 C CA . LEU A 1 102 ? 5.613 7.966 -7.265 1.00 97.44 102 LEU A CA 1
ATOM 775 C C . LEU A 1 102 ? 5.366 9.125 -8.231 1.00 97.44 102 LEU A C 1
ATOM 777 O O . LEU A 1 102 ? 4.978 8.906 -9.388 1.00 97.44 102 LEU A O 1
ATOM 781 N N . PHE A 1 103 ? 5.565 10.347 -7.749 1.00 97.31 103 PHE A N 1
ATOM 782 C CA . PHE A 1 103 ? 5.420 11.568 -8.542 1.00 97.31 103 PHE A CA 1
ATOM 783 C C . PHE A 1 103 ? 6.704 11.901 -9.325 1.00 97.31 103 PHE A C 1
ATOM 785 O O . PHE A 1 103 ? 7.767 11.370 -9.008 1.00 97.31 103 PHE A O 1
ATOM 792 N N . PRO A 1 104 ? 6.621 12.730 -10.379 1.00 94.62 104 PRO A N 1
ATOM 793 C CA . PRO A 1 104 ? 7.774 13.046 -11.230 1.00 94.62 104 PRO A CA 1
ATOM 794 C C . PRO A 1 104 ? 8.893 13.809 -10.514 1.00 94.62 104 PRO A C 1
ATOM 796 O O . PRO A 1 104 ? 10.062 13.662 -10.851 1.00 94.62 104 PRO A O 1
ATOM 799 N N . GLU A 1 105 ? 8.536 14.630 -9.529 1.00 92.44 105 GLU A N 1
ATOM 800 C CA . GLU A 1 105 ? 9.469 15.462 -8.765 1.00 92.44 105 GLU A CA 1
ATOM 801 C C . GLU A 1 105 ? 10.084 14.726 -7.563 1.00 92.44 105 GLU A C 1
ATOM 803 O O . GLU A 1 105 ? 10.925 15.283 -6.859 1.00 92.44 105 GLU A O 1
ATOM 808 N N . GLU A 1 106 ? 9.661 13.488 -7.306 1.00 92.94 106 GLU A N 1
ATOM 809 C CA . GLU A 1 106 ? 10.162 12.689 -6.193 1.00 92.94 106 GLU A CA 1
ATOM 810 C C . GLU A 1 106 ? 11.469 11.966 -6.531 1.00 92.94 106 GLU A C 1
ATOM 812 O O . GLU A 1 106 ? 11.769 11.608 -7.676 1.00 92.94 106 GLU A O 1
ATOM 817 N N . GLU A 1 107 ? 12.236 11.677 -5.481 1.00 93.94 107 GLU A N 1
ATOM 818 C CA . GLU A 1 107 ? 13.394 10.800 -5.588 1.00 93.94 107 GLU A CA 1
ATOM 819 C C . GLU A 1 107 ? 12.985 9.397 -6.079 1.00 93.94 107 GLU A C 1
ATOM 821 O O . GLU A 1 107 ? 11.932 8.878 -5.685 1.00 93.94 107 GLU A O 1
ATOM 826 N N . PRO A 1 108 ? 13.818 8.739 -6.911 1.00 94.69 108 PRO A N 1
ATOM 827 C CA . PRO A 1 108 ? 13.566 7.372 -7.342 1.00 94.69 108 PRO A CA 1
ATOM 828 C C . PRO A 1 108 ? 13.347 6.412 -6.165 1.00 94.69 108 PRO A C 1
ATOM 830 O O . PRO A 1 108 ? 13.994 6.515 -5.121 1.00 94.69 108 PRO A O 1
ATOM 833 N N . VAL A 1 109 ? 12.502 5.404 -6.370 1.00 95.75 109 VAL A N 1
ATOM 834 C CA . VAL A 1 109 ? 12.191 4.383 -5.357 1.00 95.75 109 VAL A CA 1
ATOM 835 C C . VAL A 1 109 ? 12.991 3.116 -5.637 1.00 95.75 109 VAL A C 1
ATOM 837 O O . VAL A 1 109 ? 12.986 2.659 -6.783 1.00 95.75 109 VAL A O 1
ATOM 840 N N . PRO A 1 110 ? 13.668 2.520 -4.638 1.00 95.81 110 PRO A N 1
ATOM 841 C CA . PRO A 1 110 ? 14.374 1.266 -4.845 1.00 95.81 110 PRO A CA 1
ATOM 842 C C . PRO A 1 110 ? 13.373 0.129 -5.065 1.00 95.81 110 PRO A C 1
ATOM 844 O O . PRO A 1 110 ? 12.338 0.050 -4.403 1.00 95.81 110 PRO A O 1
ATOM 847 N N . LEU A 1 111 ? 13.702 -0.764 -5.990 1.00 94.50 111 LEU A N 1
ATOM 848 C CA . LEU A 1 111 ? 12.976 -2.001 -6.229 1.00 94.50 111 LEU A CA 1
ATOM 849 C C . LEU A 1 111 ? 13.653 -3.142 -5.476 1.00 94.50 111 LEU A C 1
ATOM 851 O O . LEU A 1 111 ? 14.870 -3.324 -5.575 1.00 94.50 111 LEU A O 1
ATOM 855 N N . ALA A 1 112 ? 12.846 -3.900 -4.739 1.00 91.56 112 ALA A N 1
ATOM 856 C CA . ALA A 1 112 ? 13.280 -5.131 -4.098 1.00 91.56 112 ALA A CA 1
ATOM 857 C C . ALA A 1 112 ? 13.502 -6.244 -5.135 1.00 91.56 112 ALA A C 1
ATOM 859 O O . ALA A 1 112 ? 13.035 -6.167 -6.274 1.00 91.56 112 ALA A O 1
ATOM 860 N N . GLU A 1 113 ? 14.212 -7.290 -4.720 1.00 91.31 113 GLU A N 1
ATOM 861 C CA . GLU A 1 113 ? 14.261 -8.549 -5.461 1.00 91.31 113 GLU A CA 1
ATOM 862 C C . GLU A 1 113 ? 12.854 -9.164 -5.564 1.00 91.31 113 GLU A C 1
ATOM 864 O O . GLU A 1 113 ? 12.021 -9.004 -4.670 1.00 91.31 113 GLU A O 1
ATOM 869 N N . GLY A 1 114 ? 12.587 -9.874 -6.660 1.00 91.06 114 GLY A N 1
ATOM 870 C CA . GLY A 1 114 ? 11.290 -10.478 -6.948 1.00 91.06 114 GLY A CA 1
ATOM 871 C C . GLY A 1 114 ? 10.358 -9.588 -7.772 1.00 91.06 114 GLY A C 1
ATOM 872 O O . GLY A 1 114 ? 10.795 -8.696 -8.502 1.00 91.06 114 GLY A O 1
ATOM 873 N N . TYR A 1 115 ? 9.062 -9.898 -7.699 1.00 93.19 115 TYR A N 1
ATOM 874 C CA . TYR A 1 115 ? 8.018 -9.309 -8.535 1.00 93.19 115 TYR A CA 1
ATOM 875 C C . TYR A 1 115 ? 7.463 -8.006 -7.945 1.00 93.19 115 TYR A C 1
ATOM 877 O O . TYR A 1 115 ? 7.090 -7.938 -6.776 1.00 93.19 115 TYR A O 1
ATOM 885 N N . THR A 1 116 ? 7.343 -6.983 -8.786 1.00 95.88 116 THR A N 1
ATOM 886 C CA . THR A 1 116 ? 6.700 -5.701 -8.495 1.00 95.88 116 THR A CA 1
ATOM 887 C C . THR A 1 116 ? 5.722 -5.365 -9.616 1.00 95.88 116 THR A C 1
ATOM 889 O O . THR A 1 116 ? 6.111 -5.269 -10.777 1.00 95.88 116 THR A O 1
ATOM 892 N N . ALA A 1 117 ? 4.458 -5.126 -9.267 1.00 96.94 117 ALA A N 1
ATOM 893 C CA . ALA A 1 117 ? 3.462 -4.575 -10.182 1.00 96.94 117 ALA A CA 1
ATOM 894 C C . ALA A 1 117 ? 3.365 -3.057 -9.995 1.00 96.94 117 ALA A C 1
ATOM 896 O O . ALA A 1 117 ? 3.076 -2.584 -8.892 1.00 96.94 117 ALA A O 1
ATOM 897 N N . ALA A 1 118 ? 3.582 -2.302 -11.068 1.00 97.75 118 ALA A N 1
ATOM 898 C CA . ALA A 1 118 ? 3.405 -0.857 -11.102 1.00 97.75 118 ALA A CA 1
ATOM 899 C C . ALA A 1 118 ? 2.299 -0.478 -12.090 1.00 97.75 118 ALA A C 1
ATOM 901 O O . ALA A 1 118 ? 2.153 -1.101 -13.137 1.00 97.75 118 ALA A O 1
ATOM 902 N N . PHE A 1 119 ? 1.523 0.557 -11.775 1.00 97.94 119 PHE A N 1
ATOM 903 C CA . PHE A 1 119 ? 0.376 0.960 -12.587 1.00 97.94 119 PHE A CA 1
ATOM 904 C C . PHE A 1 119 ? 0.452 2.430 -12.977 1.00 97.94 119 PHE A C 1
ATOM 906 O O . PHE A 1 119 ? 0.712 3.298 -12.143 1.00 97.94 119 PHE A O 1
ATOM 913 N N . VAL A 1 120 ? 0.142 2.721 -14.237 1.00 97.12 120 VAL A N 1
ATOM 914 C CA . VAL A 1 120 ? -0.067 4.085 -14.730 1.00 97.12 120 VAL A CA 1
ATOM 915 C C . VAL A 1 120 ? -1.548 4.254 -15.034 1.00 97.12 120 VAL A C 1
ATOM 917 O O . VAL A 1 120 ? -2.113 3.511 -15.836 1.00 97.12 120 VAL A O 1
ATOM 920 N N . ARG A 1 121 ? -2.200 5.233 -14.401 1.00 94.69 121 ARG A N 1
ATOM 921 C CA . ARG A 1 121 ? -3.616 5.509 -14.676 1.00 94.69 121 ARG A CA 1
ATOM 922 C C . ARG A 1 121 ? -3.776 6.118 -16.066 1.00 94.69 121 ARG A C 1
ATOM 924 O O . ARG A 1 121 ? -3.156 7.123 -16.391 1.00 94.69 121 ARG A O 1
ATOM 931 N N . GLY A 1 122 ? -4.622 5.505 -16.875 1.00 92.44 122 GLY A N 1
ATOM 932 C CA . GLY A 1 122 ? -4.944 5.913 -18.231 1.00 92.44 122 GLY A CA 1
ATOM 933 C C . GLY A 1 122 ? -6.268 6.669 -18.338 1.00 92.44 122 GLY A C 1
ATOM 934 O O . GLY A 1 122 ? -6.832 7.203 -17.375 1.00 92.44 122 GLY A O 1
ATOM 935 N N . SER A 1 123 ? -6.765 6.747 -19.564 1.00 92.06 123 SER A N 1
ATOM 936 C CA . SER A 1 123 ? -8.067 7.310 -19.913 1.00 92.06 123 SER A CA 1
ATOM 937 C C . SER A 1 123 ? -9.205 6.379 -19.482 1.00 92.06 123 SER A C 1
ATOM 939 O O . SER A 1 123 ? -9.007 5.175 -19.364 1.00 92.06 123 SER A O 1
ATOM 941 N N . ALA A 1 124 ? -10.398 6.931 -19.227 1.00 91.06 124 ALA A N 1
ATOM 942 C CA . ALA A 1 124 ? -11.608 6.166 -18.879 1.00 91.06 124 ALA A CA 1
ATOM 943 C C . ALA A 1 124 ? -11.459 5.169 -17.704 1.00 91.06 124 ALA A C 1
ATOM 945 O O . ALA A 1 124 ? -12.119 4.139 -17.674 1.00 91.06 124 ALA A O 1
ATOM 946 N N . GLY A 1 125 ? -10.579 5.461 -16.740 1.00 87.19 125 GLY A N 1
ATOM 947 C CA . GLY A 1 125 ? -10.354 4.587 -15.583 1.00 87.19 125 GLY A CA 1
ATOM 948 C C . GLY A 1 125 ? -9.490 3.357 -15.868 1.00 87.19 125 GLY A C 1
ATOM 949 O O . GLY A 1 125 ? -9.292 2.555 -14.961 1.00 87.19 125 GLY A O 1
ATOM 950 N N . ARG A 1 126 ? -8.940 3.214 -17.083 1.00 93.69 126 ARG A N 1
ATOM 951 C CA . ARG A 1 126 ? -7.974 2.153 -17.398 1.00 93.69 126 ARG A CA 1
ATOM 952 C C . ARG A 1 126 ? -6.731 2.286 -16.523 1.00 93.69 126 ARG A C 1
ATOM 954 O O . ARG A 1 126 ? -6.272 3.397 -16.258 1.00 93.69 126 ARG A O 1
ATOM 961 N N . GLU A 1 127 ? -6.151 1.162 -16.133 1.00 95.69 127 GLU A N 1
ATOM 962 C CA . GLU A 1 127 ? -4.829 1.110 -15.517 1.00 95.69 127 GLU A CA 1
ATOM 963 C C . GLU A 1 127 ? -3.904 0.290 -16.409 1.00 95.69 127 GLU A C 1
ATOM 965 O O . GLU A 1 127 ? -4.244 -0.813 -16.831 1.00 95.69 127 GLU A O 1
ATOM 970 N N . HIS A 1 128 ? -2.741 0.855 -16.717 1.00 97.19 128 HIS A N 1
ATOM 971 C CA . HIS A 1 128 ? -1.731 0.215 -17.549 1.00 97.19 128 HIS A CA 1
ATOM 972 C C . HIS A 1 128 ? -0.673 -0.400 -16.645 1.00 97.19 128 HIS A C 1
ATOM 974 O O . HIS A 1 128 ? 0.015 0.324 -15.920 1.00 97.19 128 HIS A O 1
ATOM 980 N N . LEU A 1 129 ? -0.589 -1.729 -16.666 1.00 97.44 129 LEU A N 1
ATOM 981 C CA . LEU A 1 129 ? 0.338 -2.512 -15.856 1.00 97.44 129 LEU A CA 1
ATOM 982 C C . LEU A 1 129 ? 1.740 -2.509 -16.477 1.00 97.44 129 LEU A C 1
ATOM 984 O O . LEU A 1 129 ? 1.911 -2.788 -17.663 1.00 97.44 129 LEU A O 1
ATOM 988 N N . LEU A 1 130 ? 2.729 -2.234 -15.634 1.00 98.25 130 LEU A N 1
ATOM 989 C CA . LEU A 1 130 ? 4.135 -2.541 -15.837 1.00 98.25 130 LEU A CA 1
ATOM 990 C C . LEU A 1 130 ? 4.525 -3.596 -14.801 1.00 98.25 130 LEU A C 1
ATOM 992 O O . LEU A 1 130 ? 4.591 -3.317 -13.601 1.00 98.25 130 LEU A O 1
ATOM 996 N N . GLU A 1 131 ? 4.780 -4.808 -15.269 1.00 98.06 131 GLU A N 1
ATOM 997 C CA . GLU A 1 131 ? 5.347 -5.877 -14.461 1.00 98.06 131 GLU A CA 1
ATOM 998 C C . GLU A 1 131 ? 6.863 -5.715 -14.427 1.00 98.06 131 GLU A C 1
ATOM 1000 O O . GLU A 1 131 ? 7.499 -5.535 -15.466 1.00 98.06 131 GLU A O 1
ATOM 1005 N N . VAL A 1 132 ? 7.455 -5.792 -13.241 1.00 97.44 132 VAL A N 1
ATOM 1006 C CA . VAL A 1 132 ? 8.906 -5.764 -13.061 1.00 97.44 132 VAL A CA 1
ATOM 1007 C C . VAL A 1 132 ? 9.319 -6.950 -12.210 1.00 97.44 132 VAL A C 1
ATOM 1009 O O . VAL A 1 132 ? 8.733 -7.192 -11.160 1.00 97.44 132 VAL A O 1
ATOM 1012 N N . TYR A 1 133 ? 10.348 -7.675 -12.632 1.00 95.12 133 TYR A N 1
ATOM 1013 C CA . TYR A 1 133 ? 10.961 -8.731 -11.838 1.00 95.12 133 TYR A CA 1
ATOM 1014 C C . TYR A 1 133 ? 12.467 -8.501 -11.743 1.00 95.12 133 TYR A C 1
ATOM 1016 O O . TYR A 1 133 ? 13.149 -8.416 -12.765 1.00 95.12 133 TYR A O 1
ATOM 1024 N N . VAL A 1 134 ? 13.002 -8.427 -10.524 1.00 94.69 134 VAL A N 1
ATOM 1025 C CA . VAL A 1 134 ? 14.449 -8.355 -10.278 1.00 94.69 134 VAL A CA 1
ATOM 1026 C C . VAL A 1 134 ? 14.928 -9.715 -9.774 1.00 94.69 134 VAL A C 1
ATOM 1028 O O . VAL A 1 134 ? 14.505 -10.169 -8.715 1.00 94.69 134 VAL A O 1
ATOM 1031 N N . ALA A 1 135 ? 15.802 -10.382 -10.531 1.00 91.81 135 ALA A N 1
ATOM 1032 C CA . ALA A 1 135 ? 16.367 -11.671 -10.134 1.00 91.81 135 ALA A CA 1
ATOM 1033 C C . ALA A 1 135 ? 17.170 -11.531 -8.830 1.00 91.81 135 ALA A C 1
ATOM 1035 O O . ALA A 1 135 ? 18.070 -10.692 -8.759 1.00 91.81 135 ALA A O 1
ATOM 1036 N N . GLY A 1 136 ? 16.841 -12.340 -7.822 1.00 86.25 136 GLY A N 1
ATOM 1037 C CA . GLY A 1 136 ? 17.503 -12.304 -6.519 1.00 86.25 136 GLY A CA 1
ATOM 1038 C C . GLY A 1 136 ? 18.859 -13.007 -6.482 1.00 86.25 136 GLY A C 1
ATOM 1039 O O . GLY A 1 136 ? 19.344 -13.496 -7.506 1.00 86.25 136 GLY A O 1
ATOM 1040 N N . ALA A 1 137 ? 19.477 -13.058 -5.301 1.00 76.12 137 ALA A N 1
ATOM 1041 C CA . ALA A 1 137 ? 20.812 -13.637 -5.092 1.00 76.12 137 ALA A CA 1
ATOM 1042 C C . ALA A 1 137 ? 20.943 -15.117 -5.512 1.00 76.12 137 ALA A C 1
ATOM 1044 O O . ALA A 1 137 ? 22.011 -15.547 -5.949 1.00 76.12 137 ALA A O 1
ATOM 1045 N N . ASP A 1 138 ? 19.863 -15.890 -5.419 1.00 67.88 138 ASP A N 1
ATOM 1046 C CA . ASP A 1 138 ? 19.787 -17.284 -5.867 1.00 67.88 138 ASP A CA 1
ATOM 1047 C C . ASP A 1 138 ? 19.384 -17.425 -7.348 1.00 67.88 138 ASP A C 1
ATOM 1049 O O . ASP A 1 138 ? 19.434 -18.524 -7.908 1.00 67.88 138 ASP A O 1
ATOM 1053 N N . GLY A 1 139 ? 19.009 -16.316 -8.000 1.00 61.56 139 GLY A N 1
ATOM 1054 C CA . GLY A 1 139 ? 18.567 -16.255 -9.392 1.00 61.56 139 GLY A CA 1
ATOM 1055 C C . GLY A 1 139 ? 17.322 -17.096 -9.684 1.00 61.56 139 GLY A C 1
ATOM 1056 O O . GLY A 1 139 ? 17.045 -17.372 -10.855 1.00 61.56 139 GLY A O 1
ATOM 1057 N N . ARG A 1 140 ? 16.602 -17.541 -8.645 1.00 62.84 140 ARG A N 1
ATOM 1058 C CA . ARG A 1 140 ? 15.491 -18.493 -8.733 1.00 62.84 140 ARG A CA 1
ATOM 1059 C C . ARG A 1 140 ? 14.271 -17.942 -8.006 1.00 62.84 140 ARG A C 1
ATOM 1061 O O . ARG A 1 140 ? 14.364 -17.164 -7.068 1.00 62.84 140 ARG A O 1
ATOM 1068 N N . ARG A 1 141 ? 13.088 -18.338 -8.471 1.00 65.12 141 ARG A N 1
ATOM 1069 C CA . ARG A 1 141 ? 11.872 -18.185 -7.671 1.00 65.12 141 ARG A CA 1
ATOM 1070 C C . ARG A 1 141 ? 11.964 -19.174 -6.498 1.00 65.12 141 ARG A C 1
ATOM 1072 O O . ARG A 1 141 ? 12.432 -20.289 -6.738 1.00 65.12 141 ARG A O 1
ATOM 1079 N N . PRO A 1 142 ? 11.493 -18.827 -5.285 1.00 64.56 142 PRO A N 1
ATOM 1080 C CA . PRO A 1 142 ? 11.319 -19.815 -4.228 1.00 64.56 142 PRO A CA 1
ATOM 1081 C C . PRO A 1 142 ? 10.518 -21.017 -4.741 1.00 64.56 142 PRO A C 1
ATOM 1083 O O . PRO A 1 142 ? 9.521 -20.841 -5.451 1.00 64.56 142 PRO A O 1
ATOM 1086 N N . ASP A 1 143 ? 10.963 -22.226 -4.400 1.00 64.38 143 ASP A N 1
ATOM 1087 C CA . ASP A 1 143 ? 10.296 -23.450 -4.835 1.00 64.38 143 ASP A CA 1
ATOM 1088 C C . ASP A 1 143 ? 8.838 -23.475 -4.362 1.00 64.38 143 ASP A C 1
ATOM 1090 O O . ASP A 1 143 ? 8.516 -23.077 -3.239 1.00 64.38 143 ASP A O 1
ATOM 1094 N N . SER A 1 144 ? 7.948 -23.967 -5.228 1.00 64.75 144 SER A N 1
ATOM 1095 C CA . SER A 1 144 ? 6.552 -24.177 -4.848 1.00 64.75 144 SER A CA 1
ATOM 1096 C C . SER A 1 144 ? 6.482 -25.249 -3.769 1.00 64.75 144 SER A C 1
ATOM 1098 O O . SER A 1 144 ? 6.898 -26.386 -3.982 1.00 64.75 144 SER A O 1
ATOM 1100 N N . ARG A 1 145 ? 5.918 -24.882 -2.621 1.00 75.12 145 ARG A N 1
ATOM 1101 C CA . ARG A 1 145 ? 5.772 -25.747 -1.450 1.00 75.12 145 ARG A CA 1
ATOM 1102 C C . ARG A 1 145 ? 4.291 -25.955 -1.120 1.00 75.12 145 ARG A C 1
ATOM 1104 O O . ARG A 1 145 ? 3.819 -25.495 -0.087 1.00 75.12 145 ARG A O 1
ATOM 1111 N N . PRO A 1 146 ? 3.514 -26.609 -2.005 1.00 78.31 146 PRO A N 1
ATOM 1112 C CA . PRO A 1 146 ? 2.066 -26.736 -1.826 1.00 78.31 146 PRO A CA 1
ATOM 1113 C C . PRO A 1 146 ? 1.677 -27.606 -0.622 1.00 78.31 146 PRO A C 1
ATOM 1115 O O . PRO A 1 146 ? 0.526 -27.570 -0.206 1.00 78.31 146 PRO A O 1
ATOM 1118 N N . GLN A 1 147 ? 2.615 -28.401 -0.099 1.00 83.19 147 GLN A N 1
ATOM 1119 C CA . GLN A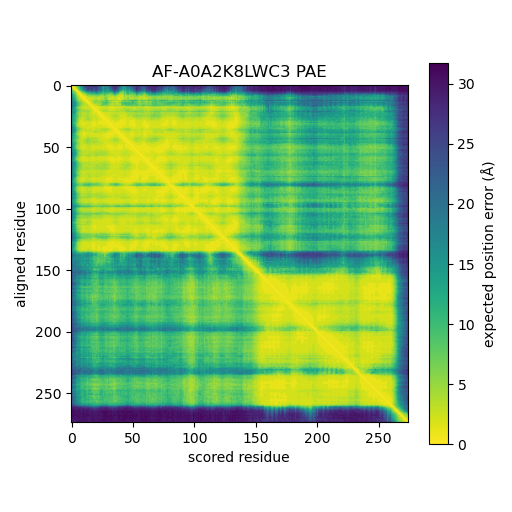 1 147 ? 2.414 -29.259 1.071 1.00 83.19 147 GLN A CA 1
ATOM 1120 C C . GLN A 1 147 ? 2.937 -28.631 2.370 1.00 83.19 147 GLN A C 1
ATOM 1122 O O . GLN A 1 147 ? 2.723 -29.205 3.437 1.00 83.19 147 GLN A O 1
ATOM 1127 N N . ASP A 1 148 ? 3.628 -27.486 2.301 1.00 83.19 148 ASP A N 1
ATOM 1128 C CA . ASP A 1 148 ? 4.070 -26.799 3.512 1.00 83.19 148 ASP A CA 1
ATOM 1129 C C . ASP A 1 148 ? 2.838 -26.263 4.243 1.00 83.19 148 ASP A C 1
ATOM 1131 O O . ASP A 1 148 ? 1.884 -25.765 3.636 1.00 83.19 148 ASP A O 1
ATOM 1135 N N . VAL A 1 149 ? 2.857 -26.381 5.570 1.00 78.19 149 VAL A N 1
ATOM 1136 C CA . VAL A 1 149 ? 1.788 -25.848 6.412 1.00 78.19 149 VAL A CA 1
ATOM 1137 C C . VAL A 1 149 ? 1.692 -24.347 6.165 1.00 78.19 149 VAL A C 1
ATOM 1139 O O . VAL A 1 149 ? 2.689 -23.635 6.274 1.00 78.19 149 VAL A O 1
ATOM 1142 N N . THR A 1 150 ? 0.489 -23.868 5.841 1.00 79.69 150 THR A N 1
ATOM 1143 C CA . THR A 1 150 ? 0.228 -22.434 5.709 1.00 79.69 150 THR A CA 1
ATOM 1144 C C . THR A 1 150 ? 0.614 -21.743 7.009 1.00 79.69 150 THR A C 1
ATOM 1146 O O . THR A 1 150 ? 0.042 -22.036 8.061 1.00 79.69 150 THR A O 1
ATOM 1149 N N . GLU A 1 151 ? 1.592 -20.842 6.939 1.00 79.69 151 GLU A N 1
ATOM 1150 C CA . GLU A 1 151 ? 2.003 -20.060 8.098 1.00 79.69 151 GLU A CA 1
ATOM 1151 C C . GLU A 1 151 ? 0.806 -19.223 8.576 1.00 79.69 151 GLU A C 1
ATOM 1153 O O . GLU A 1 151 ? 0.269 -18.425 7.800 1.00 79.69 151 GLU A O 1
ATOM 1158 N N . PRO A 1 152 ? 0.332 -19.413 9.822 1.00 76.56 152 PRO A N 1
ATOM 1159 C CA . PRO A 1 152 ? -0.784 -18.632 10.319 1.00 76.56 152 PRO A CA 1
ATOM 1160 C C . PRO A 1 152 ? -0.357 -17.164 10.458 1.00 76.56 152 PRO A C 1
ATOM 1162 O O . PRO A 1 152 ? 0.781 -16.892 10.859 1.00 76.56 152 PRO A O 1
ATOM 1165 N N . PRO A 1 153 ? -1.255 -16.201 10.181 1.00 82.31 153 PRO A N 1
ATOM 1166 C CA . PRO A 1 153 ? -0.953 -14.797 10.408 1.00 82.31 153 PRO A CA 1
ATOM 1167 C C . PRO A 1 153 ? -0.615 -14.564 11.884 1.00 82.31 153 PRO A C 1
ATOM 1169 O O . PRO A 1 153 ? -1.128 -15.239 12.785 1.00 82.31 153 PRO A O 1
ATOM 1172 N N . ARG A 1 154 ? 0.249 -13.581 12.150 1.00 84.31 154 ARG A N 1
ATOM 1173 C CA . ARG A 1 154 ? 0.625 -13.193 13.515 1.00 84.31 154 ARG A CA 1
ATOM 1174 C C . ARG A 1 154 ? -0.537 -12.459 14.192 1.00 84.31 154 ARG A C 1
ATOM 1176 O O . ARG A 1 154 ? -0.535 -11.238 14.280 1.00 84.31 154 ARG A O 1
ATOM 1183 N N . MET A 1 155 ? -1.517 -13.210 14.688 1.00 91.12 155 MET A N 1
ATOM 1184 C CA . MET A 1 155 ? -2.673 -12.650 15.387 1.00 91.12 155 MET A CA 1
ATOM 1185 C C . MET A 1 155 ? -2.273 -12.019 16.727 1.00 91.12 155 MET A C 1
ATOM 1187 O O . MET A 1 155 ? -1.582 -12.623 17.556 1.00 91.12 155 MET A O 1
ATOM 1191 N N . TRP A 1 156 ? -2.772 -10.814 16.974 1.00 94.81 156 TRP A N 1
ATOM 1192 C CA . TRP A 1 156 ? -2.614 -10.091 18.226 1.00 94.81 156 TRP A CA 1
ATOM 1193 C C . TRP A 1 156 ? -3.678 -10.530 19.227 1.00 94.81 156 TRP A C 1
ATOM 1195 O O . TRP A 1 156 ? -4.878 -10.491 18.960 1.00 94.81 156 TRP A O 1
ATOM 1205 N N . ARG A 1 157 ? -3.243 -10.921 20.429 1.00 93.50 157 ARG A N 1
ATOM 1206 C CA . ARG A 1 157 ? -4.171 -11.232 21.521 1.00 93.50 157 ARG A CA 1
ATOM 1207 C C . ARG A 1 157 ? -4.842 -9.944 22.006 1.00 93.50 157 ARG A C 1
ATOM 1209 O O . ARG A 1 157 ? -4.153 -9.007 22.423 1.00 93.50 157 ARG A O 1
ATOM 1216 N N . LEU A 1 158 ? -6.171 -9.939 21.964 1.00 96.62 158 LEU A N 1
ATOM 1217 C CA . LEU A 1 158 ? -7.040 -8.886 22.481 1.00 96.62 158 LEU A CA 1
ATOM 1218 C C . LEU A 1 158 ? -7.915 -9.477 23.588 1.00 96.62 158 LEU A C 1
ATOM 1220 O O . LEU A 1 158 ? -8.443 -10.579 23.430 1.00 96.62 158 LEU A O 1
ATOM 1224 N N . THR A 1 159 ? -8.074 -8.766 24.700 1.00 96.50 159 THR A N 1
ATOM 1225 C CA . THR A 1 159 ? -9.098 -9.118 25.697 1.00 96.50 159 THR A CA 1
ATOM 1226 C C . THR A 1 159 ? -10.506 -8.898 25.118 1.00 96.50 159 THR A C 1
ATOM 1228 O O . THR A 1 159 ? -10.642 -8.182 24.123 1.00 96.50 159 THR A O 1
ATOM 1231 N N . PRO A 1 160 ? -11.574 -9.466 25.712 1.00 95.62 160 PRO A N 1
ATOM 1232 C CA . PRO A 1 160 ? -12.943 -9.225 25.245 1.00 95.62 160 PRO A CA 1
ATOM 1233 C C . PRO A 1 160 ? -13.309 -7.734 25.176 1.00 95.62 160 PRO A C 1
ATOM 1235 O O . PRO A 1 160 ? -13.856 -7.284 24.174 1.00 95.62 160 PRO A O 1
ATOM 1238 N N . ASP A 1 161 ? -12.922 -6.956 26.190 1.00 95.38 161 ASP A N 1
ATOM 1239 C CA . ASP A 1 161 ? -13.105 -5.500 26.220 1.00 95.38 161 ASP A CA 1
ATOM 1240 C C . ASP A 1 161 ? -12.283 -4.791 25.137 1.00 95.38 161 ASP A C 1
ATOM 1242 O O . ASP A 1 161 ? -12.781 -3.879 24.479 1.00 95.38 161 ASP A O 1
ATOM 1246 N N . GLU A 1 162 ? -11.024 -5.202 24.939 1.00 97.50 162 GLU A N 1
ATOM 1247 C CA . GLU A 1 162 ? -10.173 -4.632 23.892 1.00 97.50 162 GLU A CA 1
ATOM 1248 C C . GLU A 1 162 ? -10.764 -4.880 22.510 1.00 97.50 162 GLU A C 1
ATOM 1250 O O . GLU A 1 162 ? -10.863 -3.953 21.709 1.00 97.50 162 GLU A O 1
ATOM 1255 N N . ARG A 1 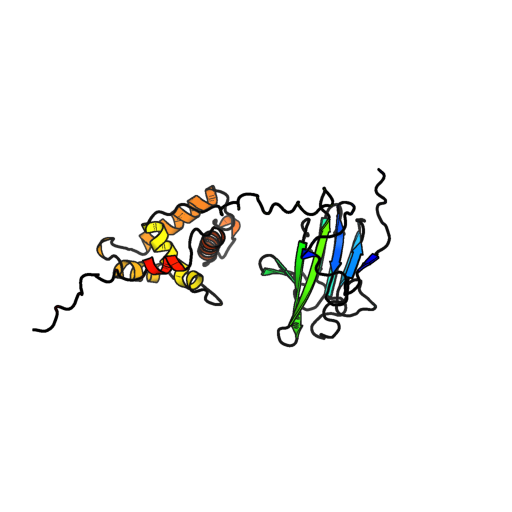163 ? -11.197 -6.117 22.249 1.00 97.94 163 ARG A N 1
ATOM 1256 C CA . ARG A 1 163 ? -11.845 -6.494 20.995 1.00 97.94 163 ARG A CA 1
ATOM 1257 C C . ARG A 1 163 ? -13.117 -5.682 20.785 1.00 97.94 163 ARG A C 1
ATOM 1259 O O . ARG A 1 163 ? -13.246 -5.066 19.737 1.00 97.94 163 ARG A O 1
ATOM 1266 N N . LEU A 1 164 ? -14.001 -5.611 21.777 1.00 96.75 164 LEU A N 1
ATOM 1267 C CA . LEU A 1 164 ? -15.265 -4.885 21.665 1.00 96.75 164 LEU A CA 1
ATOM 1268 C C . LEU A 1 164 ? -15.055 -3.395 21.331 1.00 96.75 164 LEU A C 1
ATOM 1270 O O . LEU A 1 164 ? -15.664 -2.867 20.401 1.00 96.75 164 LEU A O 1
ATOM 1274 N N . VAL A 1 165 ? -14.138 -2.728 22.039 1.00 97.88 165 VAL A N 1
ATOM 1275 C CA . VAL A 1 165 ? -13.789 -1.323 21.771 1.00 97.88 165 VAL A CA 1
ATOM 1276 C C . VAL A 1 165 ? -13.188 -1.144 20.379 1.00 97.88 165 VAL A C 1
ATOM 1278 O O . VAL A 1 165 ? -13.539 -0.195 19.679 1.00 97.88 165 VAL A O 1
ATOM 1281 N N . LEU A 1 166 ? -12.275 -2.026 19.968 1.00 98.31 166 LEU A N 1
ATOM 1282 C CA . LEU A 1 166 ? -11.602 -1.911 18.675 1.00 98.31 166 LEU A CA 1
ATOM 1283 C C . LEU A 1 166 ? -12.538 -2.220 17.502 1.00 98.31 166 LEU A C 1
ATOM 1285 O O . LEU A 1 166 ? -12.421 -1.568 16.471 1.00 98.31 166 LEU A O 1
ATOM 1289 N N . VAL A 1 167 ? -13.491 -3.139 17.664 1.00 98.25 167 VAL A N 1
ATOM 1290 C CA . VAL A 1 167 ? -14.546 -3.415 16.675 1.00 98.25 167 VAL A CA 1
ATOM 1291 C C . VAL A 1 167 ? -15.447 -2.197 16.498 1.00 98.25 167 VAL A C 1
ATOM 1293 O O . VAL A 1 167 ? -15.672 -1.772 15.367 1.00 98.25 167 VAL A O 1
ATOM 1296 N N . SER A 1 168 ? -15.895 -1.583 17.599 1.00 97.88 168 SER A N 1
ATOM 1297 C CA . SER A 1 168 ? -16.660 -0.330 17.553 1.00 97.88 168 SER A CA 1
ATOM 1298 C C . SER A 1 168 ? -15.859 0.786 16.866 1.00 97.88 168 SER A C 1
ATOM 1300 O O . SER A 1 168 ? -16.336 1.408 15.920 1.00 97.88 168 SER A O 1
ATOM 1302 N N . LEU A 1 169 ? -14.589 0.980 17.241 1.00 98.12 169 LEU A N 1
ATOM 1303 C CA . LEU A 1 169 ? -13.709 1.972 16.614 1.00 98.12 169 LEU A CA 1
ATOM 1304 C C . LEU A 1 169 ? -13.512 1.731 15.103 1.00 98.12 169 LEU A C 1
ATOM 1306 O O . LEU A 1 169 ? -13.459 2.690 14.328 1.00 98.12 169 LEU A O 1
ATOM 1310 N N . ALA A 1 170 ? -13.393 0.464 14.694 1.00 97.94 170 ALA A N 1
ATOM 1311 C CA . ALA A 1 170 ? -13.080 0.021 13.336 1.00 97.94 170 ALA A CA 1
ATOM 1312 C C . ALA A 1 170 ? -14.309 -0.268 12.462 1.00 97.94 170 ALA A C 1
ATOM 1314 O O . ALA A 1 170 ? -14.139 -0.762 11.348 1.00 97.94 170 ALA A O 1
ATOM 1315 N N . GLN A 1 171 ? -15.526 0.036 12.922 1.00 97.31 171 GLN A N 1
ATOM 1316 C CA . GLN A 1 171 ? -16.769 -0.423 12.291 1.00 97.31 171 GLN A CA 1
ATOM 1317 C C . GLN A 1 171 ? -16.816 -0.164 10.773 1.00 97.31 171 GLN A C 1
ATOM 1319 O O . GLN A 1 171 ? -17.088 -1.075 9.998 1.00 97.31 171 GLN A O 1
ATOM 1324 N N . ARG A 1 172 ? -16.440 1.043 10.327 1.00 97.44 172 ARG A N 1
ATOM 1325 C CA . ARG A 1 172 ? -16.395 1.420 8.897 1.00 97.44 172 ARG A CA 1
ATOM 1326 C C . ARG A 1 172 ? -15.377 0.626 8.075 1.00 97.44 172 ARG A C 1
ATOM 1328 O O . ARG A 1 172 ? -15.589 0.385 6.892 1.00 97.44 172 ARG A O 1
ATOM 1335 N N . TYR A 1 173 ? -14.272 0.208 8.690 1.00 97.62 173 TYR A N 1
ATOM 1336 C CA . TYR A 1 173 ? -13.284 -0.648 8.033 1.00 97.62 173 TYR A CA 1
ATOM 1337 C C . TYR A 1 173 ? -13.795 -2.084 7.909 1.00 97.62 173 TYR A C 1
ATOM 1339 O O . TYR A 1 173 ? -13.608 -2.712 6.871 1.00 97.62 173 TYR A O 1
ATOM 1347 N N . LEU A 1 174 ? -14.455 -2.593 8.952 1.00 97.56 174 LEU A N 1
ATOM 1348 C CA . LEU A 1 174 ? -15.033 -3.939 8.969 1.00 97.56 174 LEU A CA 1
ATOM 1349 C C . LEU A 1 174 ? -16.216 -4.070 7.996 1.00 97.56 174 LEU A C 1
ATOM 1351 O O . LEU A 1 174 ? -16.385 -5.125 7.392 1.00 97.56 174 LEU A O 1
ATOM 1355 N N . LEU A 1 175 ? -16.968 -2.984 7.790 1.00 96.69 175 LEU A N 1
ATOM 1356 C CA . LEU A 1 175 ? -18.005 -2.853 6.759 1.00 96.69 175 LEU A CA 1
ATOM 1357 C C . LEU A 1 175 ? -17.447 -2.637 5.341 1.00 96.69 175 LEU A C 1
ATOM 1359 O O . LEU A 1 175 ? -18.211 -2.652 4.381 1.00 96.69 175 LEU A O 1
ATOM 1363 N N . GLN A 1 176 ? -16.129 -2.466 5.201 1.00 93.75 176 GLN A N 1
ATOM 1364 C CA . GLN A 1 176 ? -15.443 -2.217 3.929 1.00 93.75 176 GLN A CA 1
ATOM 1365 C C . GLN A 1 176 ? -15.931 -0.957 3.194 1.00 93.75 176 GLN A C 1
ATOM 1367 O O . GLN A 1 176 ? -16.006 -0.935 1.963 1.00 93.75 176 GLN A O 1
ATOM 1372 N N . ASP A 1 177 ? -16.214 0.117 3.939 1.00 95.69 177 ASP A N 1
ATOM 1373 C CA . ASP A 1 177 ? -16.500 1.423 3.343 1.00 95.69 177 ASP A CA 1
ATOM 1374 C C . ASP A 1 177 ? -15.359 1.851 2.407 1.00 95.69 177 ASP A C 1
ATOM 1376 O O . ASP A 1 177 ? -14.185 1.580 2.657 1.00 95.69 177 ASP A O 1
ATOM 1380 N N . GLN A 1 178 ? -15.687 2.586 1.342 1.00 86.94 178 GLN A N 1
ATOM 1381 C CA . GLN A 1 178 ? -14.703 3.001 0.334 1.00 86.94 178 GLN A CA 1
ATOM 1382 C C . GLN A 1 178 ? -13.580 3.889 0.907 1.00 86.94 178 GLN A C 1
ATOM 1384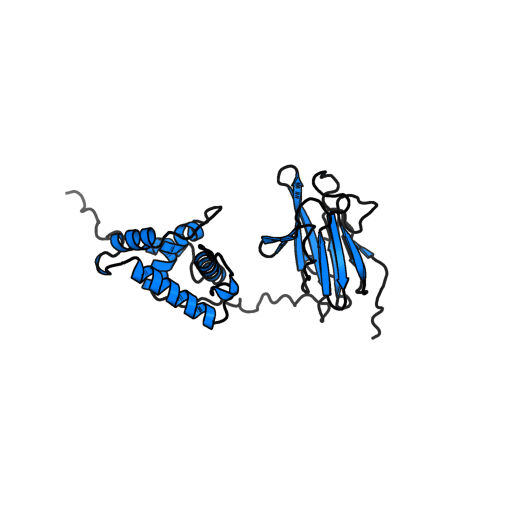 O O . GLN A 1 178 ? -12.434 3.809 0.465 1.00 86.94 178 GLN A O 1
ATOM 1389 N N . TYR A 1 179 ? -13.907 4.742 1.882 1.00 89.81 179 TYR A N 1
ATOM 1390 C CA . TYR A 1 179 ? -12.972 5.656 2.546 1.00 89.81 179 TYR A CA 1
ATOM 1391 C C . TYR A 1 179 ? -13.195 5.603 4.059 1.00 89.81 179 TYR A C 1
ATOM 1393 O O . TYR A 1 179 ? -13.743 6.546 4.642 1.00 89.81 179 TYR A O 1
ATOM 1401 N N . PRO A 1 180 ? -12.830 4.487 4.709 1.00 94.62 180 PRO A N 1
ATOM 1402 C CA . PRO A 1 180 ? -13.152 4.294 6.104 1.00 94.62 180 PRO A CA 1
ATOM 1403 C C . PRO A 1 180 ? -12.347 5.285 6.947 1.00 94.62 180 PRO A C 1
ATOM 1405 O O . PRO A 1 180 ? -11.215 5.653 6.624 1.00 94.62 180 PRO A O 1
ATOM 1408 N N . GLN A 1 181 ? -12.965 5.745 8.026 1.00 95.31 181 GLN A N 1
ATOM 1409 C CA . GLN A 1 181 ? -12.324 6.555 9.055 1.00 95.31 181 GLN A CA 1
ATOM 1410 C C . GLN A 1 181 ? -12.669 5.952 10.413 1.00 95.31 181 GLN A C 1
ATOM 1412 O O . GLN A 1 181 ? -13.804 5.484 10.571 1.00 95.31 181 GLN A O 1
ATOM 1417 N N . PRO A 1 182 ? -11.750 5.979 11.395 1.00 96.56 182 PRO A N 1
ATOM 1418 C CA . PRO A 1 182 ? -12.049 5.483 12.731 1.00 96.56 182 PRO A CA 1
ATOM 1419 C C . PRO A 1 182 ? -13.215 6.278 13.326 1.00 96.56 182 PRO A C 1
ATOM 1421 O O . PRO A 1 182 ? -13.297 7.495 13.122 1.00 96.56 182 PRO A O 1
ATOM 1424 N N . LEU A 1 183 ? -14.112 5.618 14.061 1.00 96.56 183 LEU A N 1
ATOM 1425 C CA . LEU A 1 183 ? -15.160 6.338 14.788 1.00 96.56 183 LEU A CA 1
ATOM 1426 C C . LEU A 1 183 ? -14.549 7.253 15.861 1.00 96.56 183 LEU A C 1
ATOM 1428 O O . LEU A 1 183 ? -13.482 6.982 16.415 1.00 96.56 183 LEU A O 1
ATOM 1432 N N . ALA A 1 184 ? -15.228 8.358 16.175 1.00 95.00 184 ALA A N 1
ATOM 1433 C CA . ALA A 1 184 ? -14.777 9.232 17.252 1.00 95.00 184 ALA A CA 1
ATOM 1434 C C . ALA A 1 184 ? -14.934 8.525 18.609 1.00 95.00 184 ALA A C 1
ATOM 1436 O O . ALA A 1 184 ? -15.931 7.844 18.842 1.00 95.00 184 ALA A O 1
ATOM 1437 N N . TRP A 1 185 ? -14.013 8.747 19.555 1.00 94.81 185 TRP A N 1
ATOM 1438 C CA . TRP A 1 185 ? -14.065 8.099 20.878 1.00 94.81 185 TRP A CA 1
ATOM 1439 C C . TRP A 1 185 ? -15.382 8.324 21.628 1.00 94.81 185 TRP A C 1
ATOM 1441 O O . TRP A 1 185 ? -15.805 7.463 22.393 1.00 94.81 185 TRP A O 1
ATOM 1451 N N . ARG A 1 186 ? -16.033 9.474 21.406 1.00 95.94 186 ARG A N 1
ATOM 1452 C CA . ARG A 1 186 ? -17.366 9.761 21.948 1.00 95.94 186 ARG A CA 1
ATOM 1453 C C . ARG A 1 186 ? -18.419 8.798 21.401 1.00 95.94 186 ARG A C 1
ATOM 1455 O O . ARG A 1 186 ? -19.120 8.196 22.197 1.00 95.94 186 ARG A O 1
ATOM 1462 N N . GLN A 1 187 ? -18.454 8.609 20.084 1.00 96.62 187 GLN A N 1
ATOM 1463 C CA . GLN A 1 187 ? -19.397 7.698 19.429 1.00 96.62 187 GLN A CA 1
ATOM 1464 C C . GLN A 1 187 ? -19.170 6.254 19.881 1.00 96.62 187 GLN A C 1
ATOM 1466 O O . GLN A 1 187 ? -20.125 5.548 20.177 1.00 96.62 187 GLN A O 1
ATOM 1471 N N . VAL A 1 188 ? -17.903 5.844 20.004 1.00 97.25 188 VAL A N 1
ATOM 1472 C CA . VAL A 1 188 ? -17.544 4.525 20.546 1.00 97.25 188 VAL A CA 1
ATOM 1473 C C . VAL A 1 188 ? -18.060 4.380 21.980 1.00 97.25 188 VAL A C 1
ATOM 1475 O O . VAL A 1 188 ? -18.726 3.407 22.302 1.00 97.25 188 VAL A O 1
ATOM 1478 N N . ALA A 1 189 ? -17.798 5.351 22.858 1.00 96.31 189 ALA A N 1
ATOM 1479 C CA . ALA A 1 189 ? -18.252 5.276 24.246 1.00 96.31 189 ALA A CA 1
ATOM 1480 C C . ALA A 1 189 ? -19.786 5.269 24.381 1.00 96.31 189 ALA A C 1
ATOM 1482 O O . ALA A 1 189 ? -20.300 4.542 25.228 1.00 96.31 189 ALA A O 1
ATOM 1483 N N . GLU A 1 190 ? -20.498 6.053 23.567 1.00 95.94 190 GLU A N 1
ATOM 1484 C CA . GLU A 1 190 ? -21.966 6.082 23.509 1.00 95.94 190 GLU A CA 1
ATOM 1485 C C . GLU A 1 190 ? -22.519 4.718 23.077 1.00 95.94 190 GLU A C 1
ATOM 1487 O O . GLU A 1 190 ? -23.258 4.102 23.842 1.00 95.94 190 GLU A O 1
ATOM 1492 N N . GLN A 1 191 ? -22.053 4.180 21.945 1.00 95.69 191 GLN A N 1
ATOM 1493 C CA . GLN A 1 191 ? -22.466 2.865 21.444 1.00 95.69 191 GLN A CA 1
ATOM 1494 C C . GLN A 1 191 ? -22.218 1.749 22.470 1.00 95.69 191 GLN A C 1
ATOM 1496 O O . GLN A 1 191 ? -23.079 0.908 22.714 1.00 95.69 191 GLN A O 1
ATOM 1501 N N . LEU A 1 192 ? -21.044 1.740 23.104 1.00 95.44 192 LEU A N 1
ATOM 1502 C CA . LEU A 1 192 ? -20.720 0.728 24.109 1.00 95.44 192 LEU A CA 1
ATOM 1503 C C . LEU A 1 192 ? -21.547 0.881 25.389 1.00 95.44 192 LEU A C 1
ATOM 1505 O O . LEU A 1 192 ? -21.821 -0.117 26.051 1.00 95.44 192 LEU A O 1
ATOM 1509 N N . SER A 1 193 ? -21.942 2.105 25.748 1.00 94.19 193 SER A N 1
ATOM 1510 C CA . SER A 1 193 ? -22.814 2.352 26.904 1.00 94.19 193 SER A CA 1
ATOM 1511 C C . SER A 1 193 ? -24.238 1.862 26.663 1.00 94.19 193 SER A C 1
ATOM 1513 O O . SER A 1 193 ? -24.881 1.431 27.612 1.00 94.19 193 SER A O 1
ATOM 1515 N N . GLU A 1 194 ? -24.716 1.911 25.419 1.00 92.06 194 GLU A N 1
ATOM 1516 C CA . GLU A 1 194 ? -26.007 1.337 25.028 1.00 92.06 194 GLU A CA 1
ATOM 1517 C C . GLU A 1 194 ? -25.957 -0.194 25.030 1.00 92.06 194 GLU A C 1
ATOM 1519 O O . GLU A 1 194 ? -26.859 -0.839 25.556 1.00 92.06 194 GLU A O 1
ATOM 1524 N N . LEU A 1 195 ? -24.874 -0.770 24.503 1.00 91.88 195 LEU A N 1
ATOM 1525 C CA . LEU A 1 195 ? -24.712 -2.218 24.384 1.00 91.88 195 LEU A CA 1
ATOM 1526 C C . LEU A 1 195 ? -24.433 -2.916 25.726 1.00 91.88 195 LEU A C 1
ATOM 1528 O O . LEU A 1 195 ? -24.930 -4.012 25.966 1.00 91.88 195 LEU A O 1
ATOM 1532 N N . LYS A 1 196 ? -23.606 -2.308 26.587 1.00 89.44 196 LYS A N 1
ATOM 1533 C CA . LYS A 1 196 ? -23.200 -2.848 27.900 1.00 89.44 196 LYS A CA 1
ATOM 1534 C C . LYS A 1 196 ? -23.259 -1.776 28.994 1.00 89.44 196 LYS A C 1
ATOM 1536 O O . LYS A 1 196 ? -22.206 -1.290 29.440 1.00 89.44 196 LYS A O 1
ATOM 1541 N N . PRO A 1 197 ? -24.464 -1.373 29.437 1.00 87.06 197 PRO A N 1
ATOM 1542 C CA . PRO A 1 197 ? -24.638 -0.304 30.423 1.00 87.06 197 PRO A CA 1
ATOM 1543 C C . PRO A 1 197 ? -23.916 -0.574 31.753 1.00 87.06 197 PRO A C 1
ATOM 1545 O O . PRO A 1 197 ? -23.353 0.333 32.375 1.00 87.06 197 PRO A O 1
ATOM 1548 N N . GLU A 1 198 ? -23.879 -1.834 32.185 1.00 87.94 198 GLU A N 1
ATOM 1549 C CA . GLU A 1 198 ? -23.260 -2.293 33.430 1.00 87.94 198 GLU A CA 1
ATOM 1550 C C . GLU A 1 198 ? -21.747 -2.060 33.475 1.00 87.94 198 GLU A C 1
ATOM 1552 O O . GLU A 1 198 ? -21.179 -1.841 34.549 1.00 87.94 198 GLU A O 1
ATOM 1557 N N . ALA A 1 199 ? -21.091 -2.036 32.313 1.00 85.56 199 ALA A N 1
ATOM 1558 C CA . ALA A 1 199 ? -19.656 -1.837 32.214 1.00 85.56 199 ALA A CA 1
ATOM 1559 C C . ALA A 1 199 ? -19.237 -0.372 32.430 1.00 85.56 199 ALA A C 1
ATOM 1561 O O . ALA A 1 199 ? -18.048 -0.130 32.624 1.00 85.56 199 ALA A O 1
ATOM 1562 N N . ARG A 1 200 ? -20.158 0.606 32.453 1.00 88.38 200 ARG A N 1
ATOM 1563 C CA . ARG A 1 200 ? -19.860 2.043 32.666 1.00 88.38 200 ARG A CA 1
ATOM 1564 C C . ARG A 1 200 ? -18.780 2.575 31.712 1.00 88.38 200 ARG A C 1
ATOM 1566 O O . ARG A 1 200 ? -17.710 3.035 32.132 1.00 88.38 200 ARG A O 1
ATOM 1573 N N . TRP A 1 201 ? -19.031 2.475 30.411 1.00 94.69 201 TRP A N 1
ATOM 1574 C CA . TRP A 1 201 ? -18.117 2.984 29.391 1.00 94.69 201 TRP A CA 1
ATOM 1575 C C . TRP A 1 201 ? -17.993 4.512 29.448 1.00 94.69 201 TRP A C 1
ATOM 1577 O O . TRP A 1 201 ? -18.935 5.239 29.739 1.00 94.69 201 TRP A O 1
ATOM 1587 N N . SER A 1 202 ? -16.782 5.014 29.203 1.00 95.12 202 SER A N 1
ATOM 1588 C CA . SER A 1 202 ? -16.506 6.449 29.109 1.00 95.12 202 SER A CA 1
ATOM 1589 C C . SER A 1 202 ? -15.468 6.708 28.028 1.00 95.12 202 SER A C 1
ATOM 1591 O O . SER A 1 202 ? -14.626 5.849 27.754 1.00 95.12 202 SER A O 1
ATOM 1593 N N . VAL A 1 203 ? -15.480 7.918 27.466 1.00 96.75 203 VAL A N 1
ATOM 1594 C CA . VAL A 1 203 ? -14.511 8.354 26.444 1.00 96.75 203 VAL A CA 1
ATOM 1595 C C . VAL A 1 203 ? -13.072 8.108 26.903 1.00 96.75 203 VAL A C 1
ATOM 1597 O O . VAL A 1 203 ? -12.269 7.552 26.161 1.00 96.75 203 VAL A O 1
ATOM 1600 N N . LYS A 1 204 ? -12.766 8.434 28.166 1.00 96.44 204 LYS A N 1
ATOM 1601 C CA . LYS A 1 204 ? -11.429 8.258 28.745 1.00 96.44 204 LYS A CA 1
ATOM 1602 C C . LYS A 1 204 ? -11.023 6.785 28.853 1.00 96.44 204 LYS A C 1
ATOM 1604 O O . LYS A 1 204 ? -9.858 6.459 28.642 1.00 96.44 204 LYS A O 1
ATOM 1609 N N . ARG A 1 205 ? -11.965 5.889 29.178 1.00 96.19 205 ARG A N 1
ATOM 1610 C CA . ARG A 1 205 ? -11.695 4.442 29.229 1.00 96.19 205 ARG A CA 1
ATOM 1611 C C . ARG A 1 205 ? -11.402 3.891 27.836 1.00 96.19 205 ARG A C 1
ATOM 1613 O O . ARG A 1 205 ? -10.440 3.145 27.687 1.00 96.19 205 ARG A O 1
ATOM 1620 N N . VAL A 1 206 ? -12.197 4.285 26.840 1.00 96.88 206 VAL A N 1
ATOM 1621 C CA . VAL A 1 206 ? -11.994 3.911 25.431 1.00 96.88 206 VAL A CA 1
ATOM 1622 C C . VAL A 1 206 ? -10.616 4.366 24.953 1.00 96.88 206 VAL A C 1
ATOM 1624 O O . VAL A 1 206 ? -9.831 3.551 24.474 1.00 96.88 206 VAL A O 1
ATOM 1627 N N . GLU A 1 207 ? -10.285 5.644 25.152 1.00 96.06 207 GLU A N 1
ATOM 1628 C CA . GLU A 1 207 ? -8.990 6.212 24.768 1.00 96.06 207 GLU A CA 1
ATOM 1629 C C . GLU A 1 207 ? -7.819 5.470 25.431 1.00 96.06 207 GLU A C 1
ATOM 1631 O O . GLU A 1 207 ? -6.858 5.092 24.756 1.00 96.06 207 GLU A O 1
ATOM 1636 N N . HIS A 1 208 ? -7.904 5.219 26.741 1.00 96.44 208 HIS A N 1
ATOM 1637 C CA . HIS A 1 208 ? -6.845 4.539 27.484 1.00 96.44 208 HIS A CA 1
ATOM 1638 C C . HIS A 1 208 ? -6.629 3.103 26.999 1.00 96.44 208 HIS A C 1
ATOM 1640 O O . HIS A 1 208 ? -5.487 2.677 26.826 1.00 96.44 208 HIS A O 1
ATOM 1646 N N . LEU A 1 209 ? -7.715 2.372 26.737 1.00 97.00 209 LEU A N 1
ATOM 1647 C CA . LEU A 1 209 ? -7.653 1.004 26.237 1.00 97.00 209 LEU A CA 1
ATOM 1648 C C . LEU A 1 209 ? -7.012 0.951 24.842 1.00 97.00 209 LEU A C 1
ATOM 1650 O O . LEU A 1 209 ? -6.079 0.178 24.625 1.00 97.00 209 LEU A O 1
ATOM 1654 N N . VAL A 1 210 ? -7.437 1.822 23.920 1.00 97.00 210 VAL A N 1
ATOM 1655 C CA . VAL A 1 210 ? -6.853 1.904 22.569 1.00 97.00 210 VAL A CA 1
ATOM 1656 C C . VAL A 1 210 ? -5.372 2.289 22.649 1.00 97.00 210 VAL A C 1
ATOM 1658 O O . VAL A 1 210 ? -4.532 1.692 21.975 1.00 97.00 210 VAL A O 1
ATOM 1661 N N . GLY A 1 211 ? -5.025 3.241 23.521 1.00 96.31 211 GLY A N 1
ATOM 1662 C CA . GLY A 1 211 ? -3.642 3.636 23.781 1.00 96.31 211 GLY A CA 1
ATOM 1663 C C . GLY A 1 211 ? -2.777 2.490 24.317 1.00 96.31 211 GLY A C 1
ATOM 1664 O O . GLY A 1 211 ? -1.640 2.325 23.870 1.00 96.31 211 GLY A O 1
ATOM 1665 N N . ALA A 1 212 ? -3.312 1.666 25.222 1.00 96.88 212 ALA A N 1
ATOM 1666 C CA . ALA A 1 212 ? -2.613 0.511 25.783 1.00 96.88 212 ALA A CA 1
ATOM 1667 C C . ALA A 1 212 ? -2.341 -0.573 24.728 1.00 96.88 212 ALA A C 1
ATOM 1669 O O . ALA A 1 212 ? -1.224 -1.096 24.663 1.00 96.88 212 ALA A O 1
ATOM 1670 N N . VAL A 1 213 ? -3.321 -0.871 23.868 1.00 97.50 213 VAL A N 1
ATOM 1671 C CA . VAL A 1 213 ? -3.141 -1.806 22.744 1.00 97.50 213 VAL A CA 1
ATOM 1672 C C . VAL A 1 213 ? -2.089 -1.270 21.777 1.00 97.50 213 VAL A C 1
ATOM 1674 O O . VAL A 1 213 ? -1.139 -1.982 21.450 1.00 97.50 213 VAL A O 1
ATOM 1677 N N . ARG A 1 214 ? -2.185 0.006 21.387 1.00 96.75 214 ARG A N 1
ATOM 1678 C CA . ARG A 1 214 ? -1.212 0.646 20.493 1.00 96.75 214 ARG A CA 1
ATOM 1679 C C . ARG A 1 214 ? 0.215 0.562 21.041 1.00 96.75 214 ARG A C 1
ATOM 1681 O O . ARG A 1 214 ? 1.118 0.127 20.333 1.00 96.75 214 ARG A O 1
ATOM 1688 N N . ALA A 1 215 ? 0.418 0.889 22.318 1.00 95.88 215 ALA A N 1
ATOM 1689 C CA . ALA A 1 215 ? 1.725 0.791 22.970 1.00 95.88 215 ALA A CA 1
ATOM 1690 C C . ALA A 1 215 ? 2.239 -0.659 23.066 1.00 95.88 215 ALA A C 1
ATOM 1692 O O . ALA A 1 215 ? 3.445 -0.908 22.997 1.00 95.88 215 ALA A O 1
ATOM 1693 N N . ARG A 1 216 ? 1.340 -1.638 23.236 1.00 96.44 216 ARG A N 1
ATOM 1694 C CA . ARG A 1 216 ? 1.693 -3.064 23.238 1.00 96.44 216 ARG A CA 1
ATOM 1695 C C . ARG A 1 216 ? 2.193 -3.523 21.867 1.00 96.44 216 ARG A C 1
ATOM 1697 O O . ARG A 1 216 ? 3.227 -4.182 21.819 1.00 96.44 216 ARG A O 1
ATOM 1704 N N . LEU A 1 217 ? 1.504 -3.154 20.788 1.00 96.00 217 LEU A N 1
ATOM 1705 C CA . LEU A 1 217 ? 1.886 -3.516 19.418 1.00 96.00 217 LEU A CA 1
ATOM 1706 C C . LEU A 1 217 ? 3.164 -2.793 18.967 1.00 96.00 217 LEU A C 1
ATOM 1708 O O . LEU A 1 217 ? 4.053 -3.435 18.412 1.00 96.00 217 LEU A O 1
ATOM 1712 N N . ALA A 1 218 ? 3.317 -1.507 19.296 1.00 94.19 218 ALA A N 1
ATOM 1713 C CA . ALA A 1 218 ? 4.539 -0.754 19.005 1.00 94.19 218 ALA A CA 1
ATOM 1714 C C . ALA A 1 218 ? 5.779 -1.412 19.641 1.00 94.19 218 ALA A C 1
ATOM 1716 O O . ALA A 1 218 ? 6.772 -1.672 18.967 1.00 94.19 218 ALA A O 1
ATOM 1717 N N . ARG A 1 219 ? 5.700 -1.801 20.925 1.00 94.25 219 ARG A N 1
ATOM 1718 C CA . ARG A 1 219 ? 6.784 -2.543 21.605 1.00 94.25 219 ARG A CA 1
ATOM 1719 C C . ARG A 1 219 ? 7.073 -3.911 20.985 1.00 94.25 219 ARG A C 1
ATOM 1721 O O . ARG A 1 219 ? 8.170 -4.430 21.153 1.00 94.25 219 ARG A O 1
ATOM 1728 N N . ALA A 1 220 ? 6.097 -4.500 20.301 1.00 92.88 220 ALA A N 1
ATOM 1729 C CA . ALA A 1 220 ? 6.237 -5.776 19.612 1.00 92.88 220 ALA A CA 1
ATOM 1730 C C . ALA A 1 220 ? 6.766 -5.641 18.168 1.00 92.88 220 ALA A C 1
ATOM 1732 O O . ALA A 1 220 ? 6.864 -6.660 17.473 1.00 92.88 220 ALA A O 1
ATOM 1733 N N . GLY A 1 221 ? 7.115 -4.417 17.746 1.00 91.69 221 GLY A N 1
ATOM 1734 C CA . GLY A 1 221 ? 7.770 -4.106 16.475 1.00 91.69 221 GLY A CA 1
ATOM 1735 C C . GLY A 1 221 ? 6.846 -3.593 15.369 1.00 91.69 221 GLY A C 1
ATOM 1736 O O . GLY A 1 221 ? 7.292 -3.507 14.229 1.00 91.69 221 GLY A O 1
ATOM 1737 N N . VAL A 1 222 ? 5.579 -3.280 15.661 1.00 91.69 222 VAL A N 1
ATOM 1738 C CA . VAL A 1 222 ? 4.672 -2.706 14.653 1.00 91.69 222 VAL A CA 1
ATOM 1739 C C . VAL A 1 222 ? 4.987 -1.225 14.450 1.00 91.69 222 VAL A C 1
ATOM 1741 O O . VAL A 1 222 ? 4.894 -0.437 15.391 1.00 91.69 222 VAL A O 1
ATOM 1744 N N . SER A 1 223 ? 5.313 -0.855 13.213 1.00 89.62 223 SER A N 1
ATOM 1745 C CA . SER A 1 223 ? 5.615 0.518 12.800 1.00 89.62 223 SER A CA 1
ATOM 1746 C C . SER A 1 223 ? 4.364 1.376 12.590 1.00 89.62 223 SER A C 1
ATOM 1748 O O . SER A 1 223 ? 3.308 0.870 12.214 1.00 89.62 223 SER A O 1
ATOM 1750 N N . GLY A 1 224 ? 4.504 2.695 12.722 1.00 91.06 224 GLY A N 1
ATOM 1751 C CA . GLY A 1 224 ? 3.442 3.672 12.467 1.00 91.06 224 GLY A CA 1
ATOM 1752 C C . GLY A 1 224 ? 2.451 3.805 13.624 1.00 91.06 224 GLY A C 1
ATOM 1753 O O . GLY A 1 224 ? 1.363 4.355 13.446 1.00 91.06 224 GLY A O 1
ATOM 1754 N N . LEU A 1 225 ? 2.805 3.292 14.805 1.00 93.62 225 LEU A N 1
ATOM 1755 C CA . LEU A 1 225 ? 1.965 3.307 16.006 1.00 93.62 225 LEU A CA 1
ATOM 1756 C C . LEU A 1 225 ? 2.451 4.305 17.062 1.00 93.62 225 LEU A C 1
ATOM 1758 O O . LEU A 1 225 ? 1.824 4.440 18.120 1.00 93.62 225 LEU A O 1
ATOM 1762 N N . THR A 1 226 ? 3.529 5.032 16.778 1.00 90.94 226 THR A N 1
ATOM 1763 C CA . THR A 1 226 ? 4.054 6.101 17.628 1.00 90.94 226 THR A CA 1
ATOM 1764 C C . THR A 1 226 ? 3.996 7.452 16.914 1.00 90.94 226 THR A C 1
ATOM 1766 O O . THR A 1 226 ? 3.931 7.536 15.686 1.00 90.94 226 THR A O 1
ATOM 1769 N N . ARG A 1 227 ? 3.971 8.539 17.693 1.00 87.19 227 ARG A N 1
ATOM 1770 C CA . ARG A 1 227 ? 3.922 9.908 17.151 1.00 87.19 227 ARG A CA 1
ATOM 1771 C C . ARG A 1 227 ? 5.209 10.232 16.393 1.00 87.19 227 ARG A C 1
ATOM 1773 O O . ARG A 1 227 ? 5.171 10.921 15.381 1.00 87.19 227 ARG A O 1
ATOM 1780 N N . GLU A 1 228 ? 6.320 9.691 16.874 1.00 86.75 228 GLU A N 1
ATOM 1781 C CA . GLU A 1 228 ? 7.655 9.831 16.309 1.00 86.75 228 GLU A CA 1
ATOM 1782 C C . GLU A 1 228 ? 7.742 9.225 14.902 1.00 86.75 228 GLU A C 1
ATOM 1784 O O . GLU A 1 228 ? 8.391 9.796 14.032 1.00 86.75 228 GLU A O 1
ATOM 1789 N N . GLU A 1 229 ? 7.062 8.100 14.663 1.00 84.12 229 GLU A N 1
ATOM 1790 C CA . GLU A 1 229 ? 7.043 7.425 13.360 1.00 84.12 229 GLU A CA 1
ATOM 1791 C C . GLU A 1 229 ? 6.087 8.079 12.359 1.00 84.12 229 GLU A C 1
ATOM 1793 O O . GLU A 1 229 ? 6.378 8.126 11.166 1.00 84.12 229 GLU A O 1
ATOM 1798 N N . VAL A 1 230 ? 4.931 8.555 12.829 1.00 84.44 230 VAL A N 1
ATOM 1799 C CA . VAL A 1 230 ? 3.893 9.140 11.964 1.00 84.44 230 VAL A CA 1
ATOM 1800 C C . VAL A 1 230 ? 4.215 10.586 11.576 1.00 84.44 230 VAL 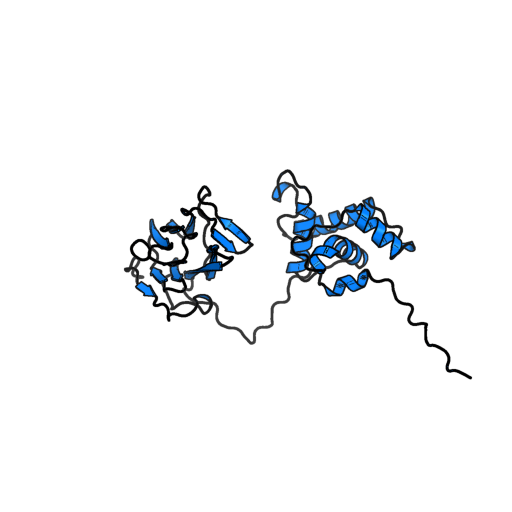A C 1
ATOM 1802 O O . VAL A 1 230 ? 3.856 11.018 10.481 1.00 84.44 230 VAL A O 1
ATOM 1805 N N . GLY A 1 231 ? 4.905 11.329 12.444 1.00 80.38 231 GLY A N 1
ATOM 1806 C CA . GLY A 1 231 ? 5.149 12.758 12.261 1.00 80.38 231 GLY A CA 1
ATOM 1807 C C . GLY A 1 231 ? 3.917 13.626 12.554 1.00 80.38 231 GLY A C 1
ATOM 1808 O O . GLY A 1 231 ? 2.813 13.136 12.798 1.00 80.38 231 GLY A O 1
ATOM 1809 N N . GLU A 1 232 ? 4.114 14.947 12.566 1.00 75.56 232 GLU A N 1
ATOM 1810 C CA . GLU A 1 232 ? 3.049 15.924 12.825 1.00 75.56 232 GLU A CA 1
ATOM 1811 C C . GLU A 1 232 ? 2.494 16.523 11.523 1.00 75.56 232 GLU A C 1
ATOM 1813 O O . GLU A 1 232 ? 3.278 16.839 10.624 1.00 75.56 232 GLU A O 1
ATOM 1818 N N . PRO A 1 233 ? 1.172 16.770 11.429 1.00 79.88 233 PRO A N 1
ATOM 1819 C CA . PRO A 1 233 ? 0.143 16.537 12.448 1.00 79.88 233 PRO A CA 1
ATOM 1820 C C . PRO A 1 233 ? -0.364 15.083 12.471 1.00 79.88 233 PRO A C 1
ATOM 1822 O O . PRO A 1 233 ? -0.764 14.542 11.444 1.00 79.88 233 PRO A O 1
ATOM 1825 N N . VAL A 1 234 ? -0.447 14.477 13.660 1.00 80.75 234 VAL A N 1
ATOM 1826 C CA . VAL A 1 234 ? -0.845 13.058 13.807 1.00 80.75 234 VAL A CA 1
ATOM 1827 C C . VAL A 1 234 ? -2.290 12.768 13.363 1.00 80.75 234 VAL A C 1
ATOM 1829 O O . VAL A 1 234 ? -2.571 11.726 12.770 1.00 80.75 234 VAL A O 1
ATOM 1832 N N . GLY A 1 235 ? -3.238 13.657 13.683 1.00 83.06 235 GLY A N 1
ATOM 1833 C CA . GLY A 1 235 ? -4.666 13.453 13.400 1.00 83.06 235 GLY A CA 1
ATOM 1834 C C . GLY A 1 235 ? -5.187 12.075 13.847 1.00 83.06 235 GLY A C 1
ATOM 1835 O O . GLY A 1 235 ? -4.910 11.623 14.957 1.00 83.06 235 GLY A O 1
ATOM 1836 N N . ASN A 1 236 ? -5.923 11.392 12.962 1.00 88.75 236 ASN A N 1
ATOM 1837 C CA . ASN A 1 236 ? -6.427 10.028 13.184 1.00 88.75 236 ASN A CA 1
ATOM 1838 C C . ASN A 1 236 ? -5.448 8.922 12.747 1.00 88.75 236 ASN A C 1
ATOM 1840 O O . ASN A 1 236 ? -5.788 7.743 12.867 1.00 88.75 236 ASN A O 1
ATOM 1844 N N . ALA A 1 237 ? -4.251 9.261 12.255 1.00 91.12 237 ALA A N 1
ATOM 1845 C CA . ALA A 1 237 ? -3.354 8.302 11.609 1.00 91.12 237 ALA A CA 1
ATOM 1846 C C . ALA A 1 237 ? -2.933 7.149 12.536 1.00 91.12 237 ALA A C 1
ATOM 1848 O O . ALA A 1 237 ? -2.867 6.008 12.097 1.00 91.12 237 ALA A O 1
ATOM 1849 N N . LEU A 1 238 ? -2.746 7.399 13.838 1.00 93.44 238 LEU A N 1
ATOM 1850 C CA . LEU A 1 238 ? -2.432 6.331 14.800 1.00 93.44 238 LEU A CA 1
ATOM 1851 C C . LEU A 1 238 ? -3.557 5.298 14.946 1.00 93.44 238 LEU A C 1
ATOM 1853 O O . LEU A 1 238 ? -3.278 4.118 15.145 1.00 93.44 238 LEU A O 1
ATOM 1857 N N . ASN A 1 239 ? -4.817 5.733 14.877 1.00 95.56 239 ASN A N 1
ATOM 1858 C CA . ASN A 1 239 ? -5.960 4.824 14.954 1.00 95.56 239 ASN A CA 1
ATOM 1859 C C . ASN A 1 239 ? -6.150 4.097 13.618 1.00 95.56 239 ASN A C 1
ATOM 1861 O O . ASN A 1 239 ? -6.393 2.897 13.620 1.00 95.56 239 ASN A O 1
ATOM 1865 N N . ASP A 1 240 ? -5.981 4.794 12.493 1.00 95.19 240 ASP A N 1
ATOM 1866 C CA . ASP A 1 240 ? -6.014 4.190 11.156 1.00 95.19 240 ASP A CA 1
ATOM 1867 C C . ASP A 1 240 ? -4.943 3.095 10.998 1.00 95.19 240 ASP A C 1
ATOM 1869 O O . ASP A 1 240 ? -5.265 1.972 10.611 1.00 95.19 240 ASP A O 1
ATOM 1873 N N . ASN A 1 241 ? -3.696 3.377 11.387 1.00 94.94 241 ASN A N 1
ATOM 1874 C CA . ASN A 1 241 ? -2.597 2.412 11.341 1.00 94.94 241 ASN A CA 1
ATOM 1875 C C . ASN A 1 241 ? -2.844 1.215 12.267 1.00 94.94 241 ASN A C 1
ATOM 1877 O O . ASN A 1 241 ? -2.625 0.075 11.862 1.00 94.94 241 ASN A O 1
ATOM 1881 N N . LEU A 1 242 ? -3.350 1.455 13.485 1.00 97.00 242 LEU A N 1
ATOM 1882 C CA . LEU A 1 242 ? -3.716 0.383 14.412 1.00 97.00 242 LEU A CA 1
ATOM 1883 C C . LEU A 1 242 ? -4.786 -0.537 13.813 1.00 97.00 242 LEU A C 1
ATOM 1885 O O . LEU A 1 242 ? -4.647 -1.755 13.869 1.00 97.00 242 LEU A O 1
ATOM 1889 N N . ILE A 1 243 ? -5.846 0.028 13.234 1.00 97.56 243 ILE A N 1
ATOM 1890 C CA . ILE A 1 243 ? -6.934 -0.757 12.642 1.00 97.56 243 ILE A CA 1
ATOM 1891 C C . ILE A 1 243 ? -6.424 -1.552 11.438 1.00 97.56 243 ILE A C 1
ATOM 1893 O O . ILE A 1 243 ? -6.699 -2.745 11.341 1.00 97.56 243 ILE A O 1
ATOM 1897 N N . LYS A 1 244 ? -5.635 -0.930 10.553 1.00 95.06 244 LYS A N 1
ATOM 1898 C CA . LYS A 1 244 ? -5.031 -1.609 9.397 1.00 95.06 244 LYS A CA 1
ATOM 1899 C C . LYS A 1 244 ? -4.151 -2.782 9.816 1.00 95.06 244 LYS A C 1
ATOM 1901 O O . LYS A 1 244 ? -4.295 -3.858 9.246 1.00 95.06 244 LYS A O 1
ATOM 1906 N N . GLU A 1 245 ? -3.305 -2.609 10.830 1.00 95.88 245 GLU A N 1
ATOM 1907 C CA . GLU A 1 245 ? -2.501 -3.704 11.385 1.00 95.88 245 GLU A CA 1
ATOM 1908 C C . GLU A 1 245 ? -3.388 -4.849 11.897 1.00 95.88 245 GLU A C 1
ATOM 1910 O O . GLU A 1 245 ? -3.141 -6.020 11.606 1.00 95.88 245 GLU A O 1
ATOM 1915 N N . LEU A 1 246 ? -4.452 -4.533 12.640 1.00 97.19 246 LEU A N 1
ATOM 1916 C CA . LEU A 1 246 ? -5.358 -5.544 13.187 1.00 97.19 246 LEU A CA 1
ATOM 1917 C C . LEU A 1 246 ? -6.143 -6.295 12.102 1.00 97.19 246 LEU A C 1
ATOM 1919 O O . LEU A 1 246 ? -6.417 -7.479 12.279 1.00 97.19 246 LEU A O 1
ATOM 1923 N N . LEU A 1 247 ? -6.463 -5.646 10.980 1.00 95.75 247 LEU A N 1
ATOM 1924 C CA . LEU A 1 247 ? -7.095 -6.289 9.824 1.00 95.75 247 LEU A CA 1
ATOM 1925 C C . LEU A 1 247 ? -6.102 -7.161 9.044 1.00 95.75 247 LEU A C 1
ATOM 1927 O O . LEU A 1 247 ? -6.413 -8.305 8.724 1.00 95.75 247 LEU A O 1
ATOM 1931 N N . LEU A 1 248 ? -4.894 -6.652 8.772 1.00 92.38 248 LEU A N 1
ATOM 1932 C CA . LEU A 1 248 ? -3.848 -7.380 8.039 1.00 92.38 248 LEU A CA 1
ATOM 1933 C C . LEU A 1 248 ? -3.368 -8.627 8.792 1.00 92.38 248 LEU A C 1
ATOM 1935 O O . LEU A 1 248 ? -3.084 -9.652 8.180 1.00 92.38 248 LEU A O 1
ATOM 1939 N N . SER A 1 249 ? -3.316 -8.553 10.122 1.00 93.31 249 SER A N 1
ATOM 1940 C CA . SER A 1 249 ? -2.997 -9.683 11.005 1.00 93.31 249 SER A CA 1
ATOM 1941 C C . SER A 1 249 ? -4.187 -10.601 11.295 1.00 93.31 249 SER A C 1
ATOM 1943 O O . SER A 1 249 ? -4.047 -11.519 12.104 1.00 93.31 249 SER A O 1
ATOM 1945 N N . THR A 1 250 ? -5.359 -10.318 10.709 1.00 94.62 250 THR A N 1
ATOM 1946 C CA . THR A 1 250 ? -6.639 -10.999 10.971 1.00 94.62 250 THR A CA 1
ATOM 1947 C C . THR A 1 250 ? -7.006 -11.069 12.458 1.00 94.62 250 THR A C 1
ATOM 1949 O O . THR A 1 250 ? -7.691 -11.986 12.904 1.00 94.62 250 THR A O 1
ATOM 1952 N N . SER A 1 251 ? -6.521 -10.111 13.251 1.00 96.06 251 SER A N 1
ATOM 1953 C CA . SER A 1 251 ? -6.834 -9.985 14.679 1.00 96.06 251 SER A CA 1
ATOM 1954 C C . SER A 1 251 ? -8.239 -9.429 14.895 1.00 96.06 251 SER A C 1
ATOM 1956 O O . SER A 1 251 ? -8.872 -9.738 15.907 1.00 96.06 251 SER A O 1
ATOM 1958 N N . LEU A 1 252 ? -8.697 -8.621 13.935 1.00 97.12 252 LEU A N 1
ATOM 1959 C CA . LEU A 1 252 ? -10.084 -8.227 13.734 1.00 97.12 252 LEU A CA 1
ATOM 1960 C C . LEU A 1 252 ? -10.539 -8.701 12.357 1.00 97.12 252 LEU A C 1
ATOM 1962 O O . LEU A 1 252 ? -9.810 -8.557 11.374 1.00 97.12 252 LEU A O 1
ATOM 1966 N N . VAL A 1 253 ? -11.752 -9.233 12.287 1.00 96.44 253 VAL A N 1
ATOM 1967 C CA . VAL A 1 253 ? -12.367 -9.725 11.050 1.00 96.44 253 VAL A CA 1
ATOM 1968 C C . VAL A 1 253 ? -13.811 -9.234 10.942 1.00 96.44 253 VAL A C 1
ATOM 1970 O O . VAL A 1 253 ? -14.433 -8.988 11.973 1.00 96.44 253 VAL A O 1
ATOM 1973 N N . PRO A 1 254 ? -14.392 -9.101 9.732 1.00 96.94 254 PRO A N 1
ATOM 1974 C CA . PRO A 1 254 ? -15.763 -8.606 9.574 1.00 96.94 254 PRO A CA 1
ATOM 1975 C C . PRO A 1 254 ? -16.823 -9.300 10.455 1.00 96.94 254 PRO A C 1
ATOM 1977 O O . PRO A 1 254 ? -17.662 -8.586 11.000 1.00 96.94 254 PRO A O 1
ATOM 1980 N N . PRO A 1 255 ? -16.776 -10.632 10.698 1.00 97.00 255 PRO A N 1
ATOM 1981 C CA . PRO A 1 255 ? -17.695 -11.292 11.631 1.00 97.00 255 PRO A CA 1
ATOM 1982 C C . PRO A 1 255 ? -17.665 -10.766 13.072 1.00 97.00 255 PRO A C 1
ATOM 1984 O O . PRO A 1 255 ? -18.652 -10.919 13.784 1.00 97.00 255 PRO A O 1
ATOM 1987 N N . ASP A 1 256 ? -16.578 -10.120 13.513 1.00 97.12 256 ASP A N 1
ATOM 1988 C CA . ASP A 1 256 ? -16.517 -9.512 14.846 1.00 97.12 256 ASP A CA 1
ATOM 1989 C C . ASP A 1 256 ? -17.546 -8.377 15.018 1.00 97.12 256 ASP A C 1
ATOM 1991 O O . ASP A 1 256 ? -17.850 -8.019 16.152 1.00 97.12 256 ASP A O 1
ATOM 1995 N N . LEU A 1 257 ? -18.125 -7.834 13.935 1.00 97.06 257 LEU A N 1
ATOM 1996 C CA . LEU A 1 257 ? -19.222 -6.857 14.002 1.00 97.06 257 LEU A CA 1
ATOM 1997 C C . LEU A 1 257 ? -20.444 -7.373 14.774 1.00 97.06 257 LEU A C 1
ATOM 1999 O O . LEU A 1 257 ? -21.132 -6.558 15.384 1.00 97.06 257 LEU A O 1
ATOM 2003 N N . ALA A 1 258 ? -20.664 -8.693 14.824 1.00 95.62 258 ALA A N 1
ATOM 2004 C CA . ALA A 1 258 ? -21.724 -9.306 15.628 1.00 95.62 258 ALA A CA 1
ATOM 2005 C C . ALA A 1 258 ? -21.575 -9.004 17.132 1.00 95.62 258 ALA A C 1
ATOM 2007 O O . ALA A 1 258 ? -22.547 -9.024 17.873 1.00 95.62 258 ALA A O 1
ATOM 2008 N N . LEU A 1 259 ? -20.368 -8.648 17.596 1.00 94.19 259 LEU A N 1
ATOM 2009 C CA . LEU A 1 259 ? -20.150 -8.196 18.973 1.00 94.19 259 LEU A CA 1
ATOM 2010 C C . LEU A 1 259 ? -20.831 -6.858 19.286 1.00 94.19 259 LEU A C 1
ATOM 2012 O O . LEU A 1 259 ? -20.863 -6.480 20.453 1.00 94.19 259 LEU A O 1
ATOM 2016 N N . LEU A 1 260 ? -21.296 -6.119 18.273 1.00 93.62 260 LEU A N 1
ATOM 2017 C CA . LEU A 1 260 ? -22.031 -4.861 18.421 1.00 93.62 260 LEU A CA 1
ATOM 2018 C C . LEU A 1 260 ? -23.548 -5.043 18.302 1.00 93.62 260 LEU A C 1
ATOM 2020 O O . LEU A 1 260 ? -24.281 -4.062 18.433 1.00 93.62 260 LEU A O 1
ATOM 2024 N N . GLU A 1 261 ? -24.013 -6.261 18.032 1.00 88.69 261 GLU A N 1
ATOM 2025 C CA . GLU A 1 261 ? -25.433 -6.587 18.039 1.00 88.69 261 GLU A CA 1
ATOM 2026 C C . GLU A 1 261 ? -25.871 -6.833 19.492 1.00 88.69 261 GLU A C 1
ATOM 2028 O O . GLU A 1 261 ? -25.128 -7.452 20.263 1.00 88.69 261 GLU A O 1
ATOM 2033 N N . PRO A 1 262 ? -27.037 -6.316 19.915 1.00 73.62 262 PRO A N 1
ATOM 2034 C CA . PRO A 1 262 ? -27.593 -6.678 21.211 1.00 73.62 262 PRO A CA 1
ATOM 2035 C C . PRO A 1 262 ? -27.838 -8.192 21.242 1.00 73.62 262 PRO A C 1
ATOM 2037 O O . PRO A 1 262 ? -28.247 -8.767 20.236 1.00 73.62 262 PRO A O 1
ATOM 2040 N N . GLU A 1 263 ? -27.586 -8.847 22.379 1.00 65.06 263 GLU A N 1
ATOM 2041 C CA . GLU A 1 263 ? -27.972 -10.252 22.536 1.00 65.06 263 GLU A CA 1
ATOM 2042 C C . GLU A 1 263 ? -29.498 -10.349 22.387 1.00 65.06 263 GLU A C 1
ATOM 2044 O O . GLU A 1 263 ? -30.242 -9.911 23.266 1.00 65.06 263 GLU A O 1
ATOM 2049 N N . ASP A 1 264 ? -29.970 -10.885 21.258 1.00 54.50 264 ASP A N 1
ATOM 2050 C CA . ASP A 1 264 ? -31.359 -11.307 21.111 1.00 54.50 264 ASP A CA 1
ATOM 2051 C C . ASP A 1 264 ? -31.626 -12.379 22.175 1.00 54.50 264 ASP A C 1
ATOM 2053 O O . ASP A 1 264 ? -30.999 -13.440 22.173 1.00 54.50 264 ASP A O 1
ATOM 2057 N N . ASP A 1 265 ? -32.544 -12.100 23.102 1.00 46.62 265 ASP A N 1
ATOM 2058 C CA . ASP A 1 265 ? -33.027 -13.075 24.079 1.00 46.62 265 ASP A CA 1
ATOM 2059 C C . ASP A 1 265 ? -33.577 -14.311 23.335 1.00 46.62 265 ASP A C 1
ATOM 2061 O O . ASP A 1 265 ? -34.592 -14.204 22.638 1.00 46.62 265 ASP A O 1
ATOM 2065 N N . PRO A 1 266 ? -32.977 -15.512 23.471 1.00 45.44 266 PRO A N 1
ATOM 2066 C CA . PRO A 1 266 ? -33.504 -16.718 22.840 1.00 45.44 266 PRO A CA 1
ATOM 2067 C C . PRO A 1 266 ? -34.778 -17.251 23.538 1.00 45.44 266 PRO A C 1
ATOM 2069 O O . PRO A 1 266 ? -35.209 -18.372 23.265 1.00 45.44 266 PRO A O 1
ATOM 2072 N N . GLY A 1 267 ? -35.402 -16.480 24.437 1.00 47.47 267 GLY A N 1
ATOM 2073 C CA . GLY A 1 267 ? -36.573 -16.855 25.236 1.00 47.47 267 GLY A CA 1
ATOM 2074 C C . GLY A 1 267 ? -37.951 -16.732 24.568 1.00 47.47 267 GLY A C 1
ATOM 2075 O O . GLY A 1 267 ? -38.962 -17.028 25.204 1.00 47.47 267 GLY A O 1
ATOM 2076 N N . GLY A 1 268 ? -38.040 -16.327 23.301 1.00 44.88 268 GLY A N 1
ATOM 2077 C CA . GLY A 1 268 ? -39.313 -16.095 22.609 1.00 44.88 268 GLY A CA 1
ATOM 2078 C C . GLY A 1 268 ? -39.880 -17.298 21.848 1.00 44.88 268 GLY A C 1
ATOM 2079 O O . GLY A 1 268 ? -40.177 -17.159 20.666 1.00 44.88 268 GLY A O 1
ATOM 2080 N N . VAL A 1 269 ? -40.047 -18.473 22.467 1.00 50.75 269 VAL A N 1
ATOM 2081 C CA . VAL A 1 269 ? -40.855 -19.548 21.849 1.00 50.75 269 VAL A CA 1
ATOM 2082 C C . VAL A 1 269 ? -42.338 -19.196 22.038 1.00 50.75 269 VAL A C 1
ATOM 2084 O O . VAL A 1 269 ? -42.803 -19.181 23.180 1.00 50.75 269 VAL A O 1
ATOM 2087 N N . PRO A 1 270 ? -43.114 -18.911 20.974 1.00 53.50 270 PRO A N 1
ATOM 2088 C CA . PRO A 1 270 ? -44.538 -18.660 21.128 1.00 53.50 270 PRO A CA 1
ATOM 2089 C C . PRO A 1 270 ? -45.233 -19.961 21.544 1.00 53.50 270 PRO A C 1
ATOM 2091 O O . PRO A 1 270 ? -45.067 -21.002 20.906 1.00 53.50 270 PRO A O 1
ATOM 2094 N N . ALA A 1 271 ? -45.998 -19.904 22.637 1.00 53.41 271 ALA A N 1
ATOM 2095 C CA . ALA A 1 271 ? -46.817 -21.024 23.089 1.00 53.41 271 ALA A CA 1
ATOM 2096 C C . ALA A 1 271 ? -47.800 -21.443 21.977 1.00 53.41 271 ALA A C 1
ATOM 2098 O O . ALA A 1 271 ? -48.352 -20.570 21.296 1.00 53.41 271 ALA A O 1
ATOM 2099 N N . PRO A 1 272 ? -48.029 -22.753 21.769 1.00 49.91 272 PRO A N 1
ATOM 2100 C CA . PRO A 1 272 ? -48.935 -23.210 20.729 1.00 49.91 272 PRO A CA 1
ATOM 2101 C C . PRO A 1 272 ? -50.374 -22.770 21.046 1.00 49.91 272 PRO A C 1
ATOM 2103 O O . PRO A 1 272 ? -50.751 -22.713 22.222 1.00 49.91 272 PRO A O 1
ATOM 2106 N N . PRO A 1 273 ? -51.175 -22.445 20.017 1.00 56.78 273 PRO A N 1
ATOM 2107 C CA . PRO A 1 273 ? -52.555 -22.027 20.209 1.00 56.78 273 PRO A CA 1
ATOM 2108 C C . PRO A 1 273 ? -53.387 -23.165 20.817 1.00 56.78 273 PRO A C 1
ATOM 2110 O O . PRO A 1 273 ? -53.220 -24.328 20.441 1.00 56.78 273 PRO A O 1
ATOM 2113 N N . ALA A 1 274 ? -54.249 -22.792 21.767 1.00 62.47 274 ALA A N 1
ATOM 2114 C CA . ALA A 1 274 ? -55.236 -23.660 22.410 1.00 62.47 274 ALA A CA 1
ATOM 2115 C C . ALA A 1 274 ? -56.390 -24.029 21.468 1.00 62.47 274 ALA A C 1
ATOM 2117 O O . ALA A 1 274 ? -56.745 -23.184 20.612 1.00 62.47 274 ALA A O 1
#